Protein AF-A0A256ZGB3-F1 (afdb_monomer_lite)

pLDDT: mean 74.26, std 9.53, range [38.0, 88.69]

Sequence (227 aa):
MTLRYNLLFILLFMVAISLSLASLGRRVVVDDGVIILEYGYPKPLLKYRITGIVEVFDINELSRGKLVKYFKSLLTPFIIIMVLPVIYVIVRGIYPSPTYITLMTVPIAMGVSLLLYFMFTAPSYRKFLRCSFTVTAIVYISLLALIIGYYYGNIYGRIDLLVALIGTSLIVLCIALPFLARQNHIIIIVDENGSHYAVGTHGEEVAKAFIKTIIKTIQENIGDTWE

Foldseek 3Di:
DVVVVVVVVVVVVVVVVQVVQQAAFDDWDQDLLWIWTFGGPPDGPDIDIAHAWDDKDWQFQDALVVLCVPCVVVLVVLLCLLCVLVVVCVVVVNDDPPVLVVVSVVLSVVLSVQLVVLSRPPGGPLSSLVSNLVSSLVSLVSSLVSVVVVCCVPPPPDDPVVSVVVSVVVNCVSVVVSVVVVQWIWMWTAHPVRDIDIDTDGDDVRSVVVVVVSVVSNVVSVVVVPD

Radius of gyration: 22.6 Å; chains: 1; bounding box: 52×29×72 Å

Secondary structure (DSSP, 8-state):
-HHHHHHHHHHHHHHHHHHHHHH-EEEEEEETTEEEEEE-SSS--EEEEE-SEEEEEEGGG--HHHHHHHHHHHHHHHHHHHHHHHHHHHHTT----HHHHHHHHHHHHHHHHHHHHHHHH-SSHHHHHHHHHHHHHHHHHHHHHHHHHHHHHHSTT---HHHHHHHHHHHHHHHHHHHHHHHEEEEEEEETT--EEEEEEESHHHHHHHHHHHHHHHHHHHHTT--

Structure (mmCIF, N/CA/C/O backbone):
data_AF-A0A2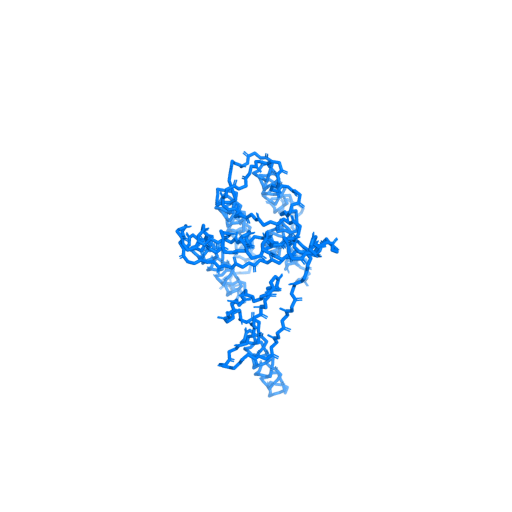56ZGB3-F1
#
_entry.id   AF-A0A256ZGB3-F1
#
loop_
_atom_site.group_PDB
_atom_site.id
_atom_site.type_symbol
_atom_site.label_atom_id
_atom_site.label_alt_id
_atom_site.label_comp_id
_atom_site.label_asym_id
_atom_site.label_entity_id
_atom_site.label_seq_id
_atom_site.pdbx_PDB_ins_code
_atom_site.Cartn_x
_atom_site.Cartn_y
_atom_site.Cartn_z
_atom_site.occupancy
_atom_site.B_iso_or_equiv
_atom_site.auth_seq_id
_atom_site.auth_comp_id
_atom_site.auth_asym_id
_atom_site.auth_atom_id
_atom_site.pdbx_PDB_model_num
ATOM 1 N N . MET A 1 1 ? -5.343 -16.360 -33.737 1.00 55.25 1 MET A N 1
ATOM 2 C CA . MET A 1 1 ? -4.649 -16.261 -32.428 1.00 55.25 1 MET A CA 1
ATOM 3 C C . MET A 1 1 ? -5.190 -15.111 -31.573 1.00 55.25 1 MET A C 1
ATOM 5 O O . MET A 1 1 ? -5.484 -15.332 -30.410 1.00 55.25 1 MET A O 1
ATOM 9 N N . THR A 1 2 ? -5.425 -13.931 -32.151 1.00 61.28 2 THR A N 1
ATOM 10 C CA . THR A 1 2 ? -5.993 -12.718 -31.519 1.00 61.28 2 THR A CA 1
ATOM 11 C C . THR A 1 2 ? -7.325 -12.903 -30.771 1.00 61.28 2 THR A C 1
ATOM 13 O O . THR A 1 2 ? -7.486 -12.348 -29.690 1.00 61.28 2 THR A O 1
ATOM 16 N N . LEU A 1 3 ? -8.254 -13.731 -31.267 1.00 65.81 3 LEU A N 1
ATOM 17 C CA . LEU A 1 3 ? -9.564 -13.934 -30.617 1.00 65.81 3 LEU A CA 1
ATOM 18 C C . LEU A 1 3 ? -9.467 -14.604 -29.228 1.00 65.81 3 LEU A C 1
ATOM 20 O O . LEU A 1 3 ? -10.197 -14.237 -28.312 1.00 65.81 3 LEU A O 1
ATOM 24 N N . ARG A 1 4 ? -8.532 -15.552 -29.047 1.00 69.38 4 ARG A N 1
ATOM 25 C CA . ARG A 1 4 ? -8.304 -16.232 -27.757 1.00 69.38 4 ARG A CA 1
ATOM 26 C C . ARG A 1 4 ? -7.717 -15.288 -26.705 1.00 69.38 4 ARG A C 1
ATOM 28 O O . ARG A 1 4 ? -8.128 -15.351 -25.552 1.00 69.38 4 ARG A O 1
ATOM 35 N N . TYR A 1 5 ? -6.802 -14.401 -27.104 1.00 70.62 5 TYR A N 1
ATOM 36 C CA . TYR A 1 5 ? -6.218 -13.405 -26.199 1.00 70.62 5 TYR A CA 1
ATOM 37 C C . TYR A 1 5 ? -7.249 -12.367 -25.750 1.00 70.62 5 TYR A C 1
ATOM 39 O O . TYR A 1 5 ? -7.299 -12.037 -24.569 1.00 70.62 5 TYR A O 1
ATOM 47 N N . ASN A 1 6 ? -8.126 -11.926 -26.656 1.00 74.81 6 ASN A N 1
ATOM 48 C CA . ASN A 1 6 ? -9.195 -10.986 -26.317 1.00 74.81 6 ASN A CA 1
ATOM 49 C C . ASN A 1 6 ? -10.203 -11.593 -25.329 1.00 74.81 6 ASN A C 1
ATOM 51 O O . ASN A 1 6 ? -10.604 -10.931 -24.376 1.00 74.81 6 ASN A O 1
ATOM 55 N N . LEU A 1 7 ? -10.574 -12.864 -25.512 1.00 83.31 7 LEU A N 1
ATOM 56 C CA . LEU A 1 7 ? -11.524 -13.541 -24.626 1.00 83.31 7 LEU A CA 1
ATOM 57 C C . LEU A 1 7 ? -10.932 -13.795 -23.230 1.00 83.31 7 LEU A C 1
ATOM 59 O O . LEU A 1 7 ? -11.609 -13.581 -22.227 1.00 83.31 7 LEU A O 1
ATOM 63 N N . LEU A 1 8 ? -9.649 -14.167 -23.158 1.00 81.12 8 LEU A N 1
ATOM 64 C CA . LEU A 1 8 ? -8.921 -14.294 -21.892 1.00 81.12 8 LEU A CA 1
ATOM 65 C C . LEU A 1 8 ? -8.806 -12.945 -21.163 1.00 81.12 8 LEU A C 1
ATOM 67 O O . LEU A 1 8 ? -9.007 -12.885 -19.953 1.00 81.12 8 LEU A O 1
ATOM 71 N N . PHE A 1 9 ? -8.528 -11.861 -21.892 1.00 73.12 9 PHE A N 1
ATOM 72 C CA . PHE A 1 9 ? -8.415 -10.520 -21.318 1.00 73.12 9 PHE A CA 1
ATOM 73 C C . PHE A 1 9 ? -9.739 -10.033 -20.720 1.00 73.12 9 PHE A C 1
ATOM 75 O O . PHE A 1 9 ? -9.762 -9.552 -19.589 1.00 73.12 9 PHE A O 1
ATOM 82 N N . ILE A 1 10 ? -10.852 -10.217 -21.438 1.00 84.25 10 ILE A N 1
ATOM 83 C CA . ILE A 1 10 ? -12.191 -9.875 -20.937 1.00 84.25 10 ILE A CA 1
ATOM 84 C C . ILE A 1 10 ? -12.515 -10.687 -19.679 1.00 84.25 10 ILE A C 1
ATOM 86 O O . ILE A 1 10 ? -13.030 -10.140 -18.706 1.00 84.25 10 ILE A O 1
ATOM 90 N N . LEU A 1 11 ? -12.177 -11.978 -19.663 1.00 88.38 11 LEU A N 1
ATOM 91 C CA . LEU A 1 11 ? -12.443 -12.839 -18.515 1.00 88.38 11 LEU A CA 1
ATOM 92 C C . LEU A 1 11 ? -11.626 -12.415 -17.286 1.00 88.38 11 LEU A C 1
ATOM 94 O O . LEU A 1 11 ? -12.185 -12.280 -16.201 1.00 88.38 11 LEU A O 1
ATOM 98 N N . LEU A 1 12 ? -10.336 -12.112 -17.463 1.00 80.44 12 LEU A N 1
ATOM 99 C CA . LEU A 1 12 ? -9.484 -11.569 -16.400 1.00 80.44 12 LEU A CA 1
ATOM 100 C C . LEU A 1 12 ? -10.000 -10.226 -15.878 1.00 80.44 12 LEU A C 1
ATOM 102 O O . LEU A 1 12 ? -10.019 -10.006 -14.669 1.00 80.44 12 LEU A O 1
ATOM 106 N N . PHE A 1 13 ? -10.457 -9.347 -16.769 1.00 78.75 13 PHE A N 1
ATOM 107 C CA . PHE A 1 13 ? -11.027 -8.056 -16.397 1.00 78.75 13 PHE A CA 1
ATOM 108 C C . PHE A 1 13 ? -12.298 -8.212 -15.550 1.00 78.75 13 PHE A C 1
ATOM 110 O O . PHE A 1 13 ? -12.427 -7.586 -14.500 1.00 78.75 13 PHE A O 1
ATOM 117 N N . MET A 1 14 ? -13.207 -9.105 -15.946 1.00 87.69 14 MET A N 1
ATOM 118 C CA . MET A 1 14 ? -14.437 -9.377 -15.194 1.00 87.69 14 MET A CA 1
ATOM 119 C C . MET A 1 14 ? -14.157 -10.040 -13.841 1.00 87.69 14 MET A C 1
ATOM 121 O O . MET A 1 14 ? -14.807 -9.707 -12.847 1.00 87.69 14 MET A O 1
ATOM 125 N N . VAL A 1 15 ? -13.166 -10.936 -13.775 1.00 86.81 15 VAL A N 1
ATOM 126 C CA . VAL A 1 15 ? -12.690 -11.527 -12.514 1.00 86.81 15 VAL A CA 1
ATOM 127 C C . VAL A 1 15 ? -12.106 -10.448 -11.603 1.00 86.81 15 VAL A C 1
ATOM 129 O O . VAL A 1 15 ? -12.447 -10.408 -10.424 1.00 86.81 15 VAL A O 1
ATOM 132 N N . ALA A 1 16 ? -11.297 -9.532 -12.140 1.00 79.56 16 ALA A N 1
ATOM 133 C CA . ALA A 1 16 ? -10.725 -8.425 -11.379 1.00 79.56 16 ALA A CA 1
ATOM 134 C C . ALA A 1 16 ? -11.805 -7.487 -10.817 1.00 79.56 16 ALA A C 1
ATOM 136 O O . ALA A 1 16 ? -11.751 -7.140 -9.637 1.00 79.56 16 ALA A O 1
ATOM 137 N N . ILE A 1 17 ? -12.816 -7.128 -11.618 1.00 82.00 17 ILE A N 1
ATOM 138 C CA . ILE A 1 17 ? -13.959 -6.326 -11.150 1.00 82.00 17 ILE A CA 1
ATOM 139 C C . ILE A 1 17 ? -14.704 -7.062 -10.040 1.00 82.00 17 ILE A C 1
ATOM 141 O O . ILE A 1 17 ? -14.994 -6.482 -8.998 1.00 82.00 17 ILE A O 1
ATOM 145 N N . SER A 1 18 ? -14.990 -8.347 -10.241 1.00 83.38 18 SER A N 1
ATOM 146 C CA . SER A 1 18 ? -15.761 -9.149 -9.290 1.00 83.38 18 SER A CA 1
ATOM 147 C C . SER A 1 18 ? -15.021 -9.313 -7.956 1.00 83.38 18 SER A C 1
ATOM 149 O O . SER A 1 18 ? -15.616 -9.119 -6.899 1.00 83.38 18 SER A O 1
ATOM 151 N N . LEU A 1 19 ? -13.711 -9.585 -7.992 1.00 84.31 19 LEU A N 1
ATOM 152 C CA . LEU A 1 19 ? -12.845 -9.619 -6.808 1.00 84.31 19 LEU A CA 1
ATOM 153 C C . LEU A 1 19 ? -12.773 -8.256 -6.116 1.00 84.31 19 LEU A C 1
ATOM 155 O O . LEU A 1 19 ? -12.856 -8.185 -4.892 1.00 84.31 19 LEU A O 1
ATOM 159 N N . SER A 1 20 ? -12.666 -7.170 -6.885 1.00 77.88 20 SER A N 1
ATOM 160 C CA . SER A 1 20 ? -12.659 -5.812 -6.338 1.00 77.88 20 SER A CA 1
ATOM 161 C C . SER A 1 20 ? -13.967 -5.499 -5.608 1.00 77.88 20 SER A C 1
ATOM 163 O O . SER A 1 20 ? -13.932 -5.040 -4.469 1.00 77.88 20 SER A O 1
ATOM 165 N N . LEU A 1 21 ? -15.114 -5.831 -6.207 1.00 81.38 21 LEU A N 1
ATOM 166 C CA . LEU A 1 21 ? -16.431 -5.632 -5.599 1.00 81.38 21 LEU A CA 1
ATOM 167 C C . LEU A 1 21 ? -16.645 -6.500 -4.354 1.00 81.38 21 LEU A C 1
ATOM 169 O O . LEU A 1 21 ? -17.250 -6.041 -3.385 1.00 81.38 21 LEU A O 1
ATOM 173 N N . ALA A 1 22 ? -16.133 -7.733 -4.355 1.00 80.75 22 ALA A N 1
ATOM 174 C CA . ALA A 1 22 ? -16.185 -8.624 -3.199 1.00 80.75 22 ALA A CA 1
ATOM 175 C C . ALA A 1 22 ? -15.291 -8.140 -2.042 1.00 80.75 22 ALA A C 1
ATOM 177 O O . ALA A 1 22 ? -15.641 -8.327 -0.880 1.00 80.75 22 ALA A O 1
ATOM 178 N N . SER A 1 23 ? -14.167 -7.488 -2.355 1.00 79.44 23 SER A N 1
ATOM 179 C CA . SER A 1 23 ? -13.197 -6.983 -1.375 1.00 79.44 23 SER A CA 1
ATOM 180 C C . SER A 1 23 ? -13.576 -5.634 -0.749 1.00 79.44 23 SER A C 1
ATOM 182 O O . SER A 1 23 ? -12.902 -5.191 0.183 1.00 79.44 23 SER A O 1
ATOM 184 N N . LEU A 1 24 ? -14.610 -4.948 -1.243 1.00 79.38 24 LEU A N 1
ATOM 185 C CA . LEU A 1 24 ? -15.027 -3.655 -0.697 1.00 79.38 24 LEU A CA 1
ATOM 186 C C . LEU A 1 24 ? -15.623 -3.825 0.704 1.00 79.38 24 LEU A C 1
ATOM 188 O O . LEU A 1 24 ? -16.610 -4.539 0.886 1.00 79.38 24 LEU A O 1
ATOM 192 N N . GLY A 1 25 ? -15.047 -3.136 1.692 1.00 76.44 25 GLY A N 1
ATOM 193 C CA . GLY A 1 25 ? -15.628 -3.035 3.030 1.00 76.44 25 GLY A CA 1
ATOM 194 C C . GLY A 1 25 ? -16.944 -2.262 2.975 1.00 76.44 25 GLY A C 1
ATOM 195 O O . GLY A 1 25 ? -16.987 -1.146 2.460 1.00 76.44 25 GLY A O 1
ATOM 196 N N . ARG A 1 26 ? -18.023 -2.863 3.480 1.00 80.88 26 ARG A N 1
ATOM 197 C CA . ARG A 1 26 ? -19.371 -2.288 3.438 1.00 80.88 26 ARG A CA 1
ATOM 198 C C . ARG A 1 26 ? -19.783 -1.694 4.774 1.00 80.88 26 ARG A C 1
ATOM 200 O O . ARG A 1 26 ? -20.252 -0.561 4.820 1.00 80.88 26 ARG A O 1
ATOM 207 N N . ARG A 1 27 ? -19.709 -2.488 5.843 1.00 82.38 27 ARG A N 1
ATOM 208 C CA . ARG A 1 27 ? -20.228 -2.101 7.157 1.00 82.38 27 ARG A CA 1
ATOM 209 C C . ARG A 1 27 ? -19.407 -2.742 8.259 1.00 82.38 27 ARG A C 1
ATOM 211 O O . ARG A 1 27 ? -18.942 -3.868 8.117 1.00 82.38 27 ARG A O 1
ATOM 218 N N . VAL A 1 28 ? -19.287 -2.017 9.363 1.00 81.19 28 VAL A N 1
ATOM 219 C CA . VAL A 1 28 ? -18.792 -2.548 10.627 1.00 81.19 28 VAL A CA 1
ATOM 220 C C . VAL A 1 28 ? -19.915 -2.451 11.645 1.00 81.19 28 VAL A C 1
ATOM 222 O O . VAL A 1 28 ? -20.518 -1.388 11.801 1.00 81.19 28 VAL A O 1
ATOM 225 N N . VAL A 1 29 ? -20.236 -3.574 12.275 1.00 83.44 29 VAL A N 1
ATOM 226 C CA . VAL A 1 29 ? -21.233 -3.664 13.344 1.00 83.44 29 VAL A CA 1
ATOM 227 C C . VAL A 1 29 ? -20.506 -4.097 14.607 1.00 83.44 29 VAL A C 1
ATOM 229 O O . VAL A 1 29 ? -19.714 -5.033 14.560 1.00 83.44 29 VAL A O 1
ATOM 232 N N . VAL A 1 30 ? -20.745 -3.389 15.705 1.00 81.31 30 VAL A N 1
ATOM 233 C CA . VAL A 1 30 ? -20.248 -3.751 17.035 1.00 81.31 30 VAL A CA 1
ATOM 234 C C . VAL A 1 30 ? -21.466 -4.211 17.821 1.00 81.31 30 VAL A C 1
ATOM 236 O O . VAL A 1 30 ? -22.394 -3.421 17.978 1.00 81.31 30 VAL A O 1
ATOM 239 N N . ASP A 1 31 ? -21.486 -5.478 18.217 1.00 77.62 31 ASP A N 1
ATOM 240 C CA . ASP A 1 31 ? -22.626 -6.119 18.878 1.00 77.62 31 ASP A CA 1
ATOM 241 C C . ASP A 1 31 ? -22.101 -7.123 19.911 1.00 77.62 31 ASP A C 1
ATOM 243 O O . ASP A 1 31 ? -21.243 -7.937 19.570 1.00 77.62 31 ASP A O 1
ATOM 247 N N . ASP A 1 32 ? -22.543 -7.023 21.166 1.00 69.62 32 ASP A N 1
ATOM 248 C CA . ASP A 1 32 ? -22.191 -7.932 22.275 1.00 69.62 32 ASP A CA 1
ATOM 249 C C . ASP A 1 32 ? -20.690 -8.290 22.391 1.00 69.62 32 ASP A C 1
ATOM 251 O O . ASP A 1 32 ? -20.298 -9.448 22.528 1.00 69.62 32 ASP A O 1
ATOM 255 N N . GLY A 1 33 ? -19.799 -7.297 22.294 1.00 70.88 33 GLY A N 1
ATOM 256 C CA . GLY A 1 33 ? -18.339 -7.497 22.372 1.00 70.88 33 GLY A CA 1
ATOM 257 C C . GLY A 1 33 ? -17.695 -8.075 21.113 1.00 70.88 33 GLY A C 1
ATOM 258 O O . GLY A 1 33 ? -16.478 -8.250 21.075 1.00 70.88 33 GLY A O 1
ATOM 259 N N . VAL A 1 34 ? -18.483 -8.332 20.070 1.00 80.75 34 VAL A N 1
ATOM 260 C CA . VAL A 1 34 ? -18.027 -8.852 18.783 1.00 80.75 34 VAL A CA 1
ATOM 261 C C . VAL A 1 34 ? -18.032 -7.735 17.748 1.00 80.75 34 VAL A C 1
ATOM 263 O O . VAL A 1 34 ? -19.008 -7.001 17.584 1.00 80.75 34 VAL A O 1
ATOM 266 N N . ILE A 1 35 ? -16.943 -7.625 16.989 1.00 83.31 35 ILE A N 1
ATOM 267 C CA . ILE A 1 35 ? -16.887 -6.739 15.823 1.00 83.31 35 ILE A CA 1
ATOM 268 C C . ILE A 1 35 ? -17.125 -7.577 14.571 1.00 83.31 35 ILE A C 1
ATOM 270 O O . ILE A 1 35 ? -16.364 -8.491 14.259 1.00 83.31 35 ILE A O 1
ATOM 274 N N . ILE A 1 36 ? -18.186 -7.257 13.834 1.00 85.81 36 ILE A N 1
ATOM 275 C CA . ILE A 1 36 ? -18.552 -7.912 12.580 1.00 85.81 36 ILE A CA 1
ATOM 276 C C . ILE A 1 36 ? -18.175 -6.994 11.418 1.00 85.81 36 ILE A C 1
ATOM 278 O O . ILE A 1 36 ? -18.776 -5.935 11.219 1.00 85.81 36 ILE A O 1
ATOM 282 N N . LEU A 1 37 ? -17.186 -7.421 10.635 1.00 85.12 37 LEU A N 1
ATOM 283 C CA . LEU A 1 37 ? -16.779 -6.774 9.393 1.00 85.12 37 LEU A CA 1
ATOM 284 C C . LEU A 1 37 ? -17.543 -7.397 8.223 1.00 85.12 37 LEU A C 1
ATOM 286 O O . LEU A 1 37 ? -17.404 -8.588 7.941 1.00 85.12 37 LEU A O 1
ATOM 290 N N . GLU A 1 38 ? -18.350 -6.597 7.531 1.00 86.62 38 GLU A N 1
ATOM 291 C CA . GLU A 1 38 ? -19.076 -7.015 6.334 1.00 86.62 38 GLU A CA 1
ATOM 292 C C . GLU A 1 38 ? -18.379 -6.495 5.073 1.00 86.62 38 GLU A C 1
ATOM 294 O O . GLU A 1 38 ? -18.201 -5.286 4.900 1.00 86.62 38 GLU A O 1
ATOM 299 N N . TYR A 1 39 ? -18.045 -7.408 4.161 1.00 85.25 39 TYR A N 1
ATOM 300 C CA . TYR A 1 39 ? -17.436 -7.125 2.864 1.00 85.25 39 TYR A CA 1
ATOM 301 C C . TYR A 1 39 ? -18.365 -7.543 1.721 1.00 85.25 39 TYR A C 1
ATOM 303 O O . TYR A 1 39 ? -19.089 -8.542 1.805 1.00 85.25 39 TYR A O 1
ATOM 311 N N . GLY A 1 40 ? -18.332 -6.778 0.634 1.00 78.00 40 GLY A N 1
ATOM 312 C CA . GLY A 1 40 ? -19.058 -7.050 -0.599 1.00 78.00 40 GLY A CA 1
ATOM 313 C C . GLY A 1 40 ? -20.044 -5.951 -0.991 1.00 78.00 40 GLY A C 1
ATOM 314 O O . GLY A 1 40 ? -20.777 -5.393 -0.165 1.00 78.00 40 GLY A O 1
ATOM 315 N N . TYR A 1 41 ? -20.092 -5.684 -2.296 1.00 77.44 41 TYR A N 1
ATOM 316 C CA . TYR A 1 41 ? -21.034 -4.774 -2.940 1.00 77.44 41 TYR A CA 1
ATOM 317 C C . TYR A 1 41 ? -21.758 -5.482 -4.104 1.00 77.44 41 TYR A C 1
ATOM 319 O O . TYR A 1 41 ? -21.098 -6.172 -4.880 1.00 77.44 41 TYR A O 1
ATOM 327 N N . PRO A 1 42 ? -23.090 -5.334 -4.279 1.00 76.56 42 PRO A N 1
ATOM 328 C CA . PRO A 1 42 ? -24.020 -4.499 -3.512 1.00 76.56 42 PRO A CA 1
ATOM 329 C C . PRO A 1 42 ? -24.678 -5.216 -2.321 1.00 76.56 42 PRO A C 1
ATOM 331 O O . PRO A 1 42 ? -25.459 -4.594 -1.606 1.00 76.56 42 PRO A O 1
ATOM 334 N N . LYS A 1 43 ? -24.409 -6.508 -2.091 1.00 83.25 43 LYS A N 1
ATOM 335 C CA . LYS A 1 43 ? -24.858 -7.297 -0.923 1.00 83.25 43 LYS A CA 1
ATOM 336 C C . LYS A 1 43 ? -23.631 -7.810 -0.152 1.00 83.25 43 LYS A C 1
ATOM 338 O O . LYS A 1 43 ? -22.612 -8.044 -0.798 1.00 83.25 43 LYS A O 1
ATOM 343 N N . PRO A 1 44 ? -23.693 -7.955 1.188 1.00 80.56 44 PRO A N 1
ATOM 344 C CA . PRO A 1 44 ? -22.569 -8.505 1.934 1.00 80.56 44 PRO A CA 1
ATOM 345 C C . PRO A 1 44 ? -22.381 -9.969 1.520 1.00 80.56 44 PRO A C 1
ATOM 347 O O . PRO A 1 44 ? -23.310 -10.767 1.628 1.00 80.56 44 PRO A O 1
ATOM 350 N N . LEU A 1 45 ? -21.199 -10.293 1.003 1.00 81.75 45 LEU A N 1
ATOM 351 C CA . LEU A 1 45 ? -20.826 -11.647 0.583 1.00 81.75 45 LEU A CA 1
ATOM 352 C C . LEU A 1 45 ? -19.995 -12.346 1.657 1.00 81.75 45 LEU A C 1
ATOM 354 O O . LEU A 1 45 ? -20.108 -13.552 1.843 1.00 81.75 45 LEU A O 1
ATOM 358 N N . LEU A 1 46 ? -19.176 -11.577 2.372 1.00 82.44 46 LEU A N 1
ATOM 359 C CA . LEU A 1 46 ? -18.246 -12.067 3.377 1.00 82.44 46 LEU A CA 1
ATOM 360 C C . LEU A 1 46 ? -18.522 -11.341 4.690 1.00 82.44 46 LEU A C 1
ATOM 362 O O . LEU A 1 46 ? -18.596 -10.114 4.727 1.00 82.44 46 LEU A O 1
ATOM 366 N N . LYS A 1 47 ? -18.682 -12.107 5.769 1.00 86.12 47 LYS A N 1
ATOM 367 C CA . LYS A 1 47 ? -18.792 -11.578 7.128 1.00 86.12 47 LYS A CA 1
ATOM 368 C C . LYS A 1 47 ? -17.681 -12.175 7.963 1.00 86.12 47 LYS A C 1
ATOM 370 O O . LYS A 1 47 ? -17.547 -13.395 8.013 1.00 86.12 47 LYS A O 1
ATOM 375 N N . TYR A 1 48 ? -16.913 -11.319 8.614 1.00 83.81 48 TYR A N 1
ATOM 376 C CA . TYR A 1 48 ? -15.823 -11.729 9.477 1.00 83.81 48 TYR A CA 1
ATOM 377 C C . TYR A 1 48 ? -16.118 -11.273 10.901 1.00 83.81 48 TYR A C 1
ATOM 379 O O . TYR A 1 48 ? -16.377 -10.091 11.122 1.00 83.81 48 TYR A O 1
ATOM 387 N N . ARG A 1 49 ? -16.139 -12.213 11.847 1.00 85.44 49 ARG A N 1
ATOM 388 C CA . ARG A 1 49 ? -16.390 -11.931 13.264 1.00 85.44 49 ARG A CA 1
ATOM 389 C C . ARG A 1 49 ? -15.060 -11.885 13.998 1.00 85.44 49 ARG A C 1
ATOM 391 O O . ARG A 1 49 ? -14.264 -12.807 13.860 1.00 85.44 49 ARG A O 1
ATOM 398 N N . ILE A 1 50 ? -14.847 -10.820 14.754 1.00 83.00 50 ILE A N 1
ATOM 399 C CA . ILE A 1 50 ? -13.665 -10.611 15.583 1.00 83.00 50 ILE A CA 1
ATOM 400 C C . ILE A 1 50 ? -14.122 -10.651 17.035 1.00 83.00 50 ILE A C 1
ATOM 402 O O . ILE A 1 50 ? -15.011 -9.892 17.426 1.00 83.00 50 ILE A O 1
ATOM 406 N N . THR A 1 51 ? -13.509 -11.537 17.806 1.00 82.25 51 THR A N 1
ATOM 407 C CA . THR A 1 51 ? -13.737 -11.748 19.241 1.00 82.25 51 THR A CA 1
ATOM 408 C C . THR A 1 51 ? -12.422 -11.543 19.989 1.00 82.25 51 THR A C 1
ATOM 410 O O . THR A 1 51 ? -11.371 -11.596 19.361 1.00 82.25 51 THR A O 1
ATOM 413 N N . GLY A 1 52 ? -12.462 -11.317 21.305 1.00 75.81 52 GLY A N 1
ATOM 414 C CA . GLY A 1 52 ? -11.238 -11.213 22.114 1.00 75.81 52 GLY A CA 1
ATOM 415 C C . GLY A 1 52 ? -10.365 -10.024 21.708 1.00 75.81 52 GLY A C 1
ATOM 416 O O . GLY A 1 52 ? -9.246 -10.181 21.233 1.00 75.81 52 GLY A O 1
ATOM 417 N N . ILE A 1 53 ? -10.902 -8.809 21.795 1.00 79.00 53 ILE A N 1
ATOM 418 C CA . ILE A 1 53 ? -10.187 -7.603 21.361 1.00 79.00 53 ILE A CA 1
ATOM 419 C C . ILE A 1 53 ? -9.218 -7.164 22.462 1.00 79.00 53 ILE A C 1
ATOM 421 O O . ILE A 1 53 ? -9.647 -6.771 23.544 1.00 79.00 53 ILE A O 1
ATOM 425 N N . VAL A 1 54 ? -7.917 -7.170 22.164 1.00 78.62 54 VAL A N 1
ATOM 426 C CA . VAL A 1 54 ? -6.854 -6.798 23.115 1.00 78.62 54 VAL A CA 1
ATOM 427 C C . VAL A 1 54 ? -6.449 -5.336 22.968 1.00 78.62 54 VAL A C 1
ATOM 429 O O . VAL A 1 54 ? -6.263 -4.636 23.960 1.00 78.62 54 VAL A O 1
ATOM 432 N N . GLU A 1 55 ? -6.303 -4.852 21.732 1.00 77.69 55 GLU A N 1
ATOM 433 C CA . GLU A 1 55 ? -5.908 -3.466 21.468 1.00 77.69 55 GLU A CA 1
ATOM 434 C C . GLU A 1 55 ? -6.758 -2.838 20.363 1.00 77.69 55 GLU A C 1
ATOM 436 O O . GLU A 1 55 ? -7.026 -3.451 19.329 1.00 77.69 55 GLU A O 1
ATOM 441 N N . VAL A 1 56 ? -7.113 -1.566 20.556 1.00 79.81 56 VAL A N 1
ATOM 442 C CA . VAL A 1 56 ? -7.731 -0.713 19.535 1.00 79.81 56 VAL A CA 1
ATOM 443 C C . VAL A 1 56 ? -7.006 0.624 19.518 1.00 79.81 56 VAL A C 1
ATOM 445 O O . VAL A 1 56 ? -6.831 1.250 20.563 1.00 79.81 56 VAL A O 1
ATOM 448 N N . PHE A 1 57 ? -6.572 1.076 18.344 1.00 76.62 57 PHE A N 1
ATOM 449 C CA . PHE A 1 57 ? -5.889 2.363 18.213 1.00 76.62 57 PHE A CA 1
ATOM 450 C C . PHE A 1 57 ? -6.061 2.985 16.822 1.00 76.62 57 PHE A C 1
ATOM 452 O O . PHE A 1 57 ? -6.143 2.279 15.816 1.00 76.62 57 PHE A O 1
ATOM 459 N N . ASP A 1 58 ? -6.073 4.320 16.753 1.00 74.81 58 ASP A N 1
ATOM 460 C CA . ASP A 1 58 ? -6.039 5.060 15.484 1.00 74.81 58 ASP A CA 1
ATOM 461 C C . ASP A 1 58 ? -4.599 5.126 14.956 1.00 74.81 58 ASP A C 1
ATOM 463 O O . ASP A 1 58 ? -3.681 5.599 15.630 1.00 74.81 58 ASP A O 1
ATOM 467 N N . ILE A 1 59 ? -4.403 4.688 13.711 1.00 72.06 59 ILE A N 1
ATOM 468 C CA . ILE A 1 59 ? -3.128 4.763 12.994 1.00 72.06 59 ILE A CA 1
ATOM 469 C C . ILE A 1 59 ? -2.591 6.195 12.906 1.00 72.06 59 ILE A C 1
ATOM 471 O O . ILE A 1 59 ? -1.378 6.410 12.855 1.00 72.06 59 ILE A O 1
ATOM 475 N N . ASN A 1 60 ? -3.468 7.192 12.864 1.00 67.38 60 ASN A N 1
ATOM 476 C CA . ASN A 1 60 ? -3.052 8.583 12.744 1.00 67.38 60 ASN A CA 1
ATOM 477 C C . ASN A 1 60 ? -2.427 9.136 14.027 1.00 67.38 60 ASN A C 1
ATOM 479 O O . ASN A 1 60 ? -1.608 10.050 13.932 1.00 67.38 60 ASN A O 1
ATOM 483 N N . GLU A 1 61 ? -2.757 8.560 15.184 1.00 68.56 61 GLU A N 1
ATOM 484 C CA . GLU A 1 61 ? -2.241 8.962 16.499 1.00 68.56 61 GLU A CA 1
ATOM 485 C C . GLU A 1 61 ? -1.077 8.069 16.977 1.00 68.56 61 GLU A C 1
ATOM 487 O O . GLU A 1 61 ? -0.597 8.196 18.104 1.00 68.56 61 GLU A O 1
ATOM 492 N N . LEU A 1 62 ? -0.571 7.174 16.117 1.00 64.62 62 LEU A N 1
ATOM 493 C CA . LEU A 1 62 ? 0.534 6.285 16.468 1.00 64.62 62 LEU A CA 1
ATOM 494 C C . LEU A 1 62 ? 1.836 7.044 16.772 1.00 64.62 62 LEU A C 1
ATOM 496 O O . LEU A 1 62 ? 2.348 7.797 15.942 1.00 64.62 62 LEU A O 1
ATOM 500 N N . SER A 1 63 ? 2.449 6.730 17.916 1.00 60.19 63 SER A N 1
ATOM 501 C CA . SER A 1 63 ? 3.810 7.155 18.251 1.00 60.19 63 SER A CA 1
ATOM 502 C C . SER A 1 63 ? 4.872 6.416 17.414 1.00 60.19 63 SER A C 1
ATOM 504 O O . SER A 1 63 ? 4.667 5.281 16.969 1.00 60.19 63 SER A O 1
ATOM 506 N N . ARG A 1 64 ? 6.043 7.053 17.220 1.00 60.06 64 ARG A N 1
ATOM 507 C CA . ARG A 1 64 ? 7.141 6.619 16.319 1.00 60.06 64 ARG A CA 1
ATOM 508 C C . ARG A 1 64 ? 7.499 5.123 16.398 1.00 60.06 64 ARG A C 1
ATOM 510 O O . ARG A 1 64 ? 7.771 4.509 15.373 1.00 60.06 64 ARG A O 1
ATOM 517 N N . GLY A 1 65 ? 7.473 4.520 17.590 1.00 57.16 65 GLY A N 1
ATOM 518 C CA . GLY A 1 65 ? 7.885 3.124 17.800 1.00 57.16 65 GLY A CA 1
ATOM 519 C C . GLY A 1 65 ? 6.892 2.069 17.296 1.00 57.16 65 GLY A C 1
ATOM 520 O O . GLY A 1 65 ? 7.303 0.998 16.852 1.00 57.16 65 GLY A O 1
ATOM 521 N N . LYS A 1 66 ? 5.585 2.361 17.305 1.00 63.88 66 LYS A N 1
ATOM 522 C CA . LYS A 1 66 ? 4.567 1.398 16.851 1.00 63.88 66 LYS A CA 1
ATOM 523 C C . LYS A 1 66 ? 4.477 1.334 15.317 1.00 63.88 66 LYS A C 1
ATOM 525 O O . LYS A 1 66 ? 4.040 0.320 14.780 1.00 63.88 66 LYS A O 1
ATOM 530 N N . LEU A 1 67 ? 4.946 2.364 14.601 1.00 65.56 67 LEU A N 1
ATOM 531 C CA . LEU A 1 67 ? 4.894 2.412 13.136 1.00 65.56 67 LEU A CA 1
ATOM 532 C C . LEU A 1 67 ? 5.740 1.293 12.509 1.00 65.56 67 LEU A C 1
ATOM 534 O O . LEU A 1 67 ? 5.269 0.547 11.660 1.00 65.56 67 LEU A O 1
ATOM 538 N N . VAL A 1 68 ? 6.971 1.106 12.982 1.00 66.00 68 VAL A N 1
ATOM 539 C CA . VAL A 1 68 ? 7.878 0.073 12.454 1.00 66.00 68 VAL A CA 1
ATOM 540 C C . VAL A 1 68 ? 7.316 -1.337 12.674 1.00 66.00 68 VAL A C 1
ATOM 542 O O . VAL A 1 68 ? 7.392 -2.180 11.780 1.00 66.00 68 VAL A O 1
ATOM 545 N N . LYS A 1 69 ? 6.708 -1.589 13.844 1.00 68.69 69 LYS A N 1
ATOM 546 C CA . LYS A 1 69 ? 6.148 -2.901 14.211 1.00 68.69 69 LYS A CA 1
ATOM 547 C C . LYS A 1 69 ? 5.058 -3.349 13.233 1.00 68.69 69 LYS A C 1
ATOM 549 O O . LYS A 1 69 ? 5.085 -4.493 12.784 1.00 68.69 69 LYS A O 1
ATOM 554 N N . TYR A 1 70 ? 4.137 -2.447 12.889 1.00 65.50 70 TYR A N 1
ATOM 555 C CA . TYR A 1 70 ? 2.950 -2.779 12.095 1.00 65.50 70 TYR A CA 1
ATOM 556 C C . TYR A 1 70 ? 3.119 -2.532 10.587 1.00 65.50 70 TYR A C 1
ATOM 558 O O . TYR A 1 70 ? 2.460 -3.187 9.786 1.00 65.50 70 TYR A O 1
ATOM 566 N N . PHE A 1 71 ? 4.019 -1.632 10.174 1.00 68.19 71 PHE A N 1
ATOM 567 C CA . PHE A 1 71 ? 4.066 -1.132 8.793 1.00 68.19 71 PHE A CA 1
ATOM 568 C C . PHE A 1 71 ? 5.270 -1.608 7.971 1.00 68.19 71 PHE A C 1
ATOM 570 O O . PHE A 1 71 ? 5.425 -1.193 6.823 1.00 68.19 71 PHE A O 1
ATOM 577 N N . LYS A 1 72 ? 6.091 -2.532 8.490 1.00 72.81 72 LYS A N 1
ATOM 578 C CA . LYS A 1 72 ? 7.222 -3.111 7.738 1.00 72.81 72 LYS A CA 1
ATOM 579 C C . LYS A 1 72 ? 6.806 -3.740 6.400 1.00 72.81 72 LYS A C 1
ATOM 581 O O . LYS A 1 72 ? 7.514 -3.601 5.409 1.00 72.81 72 LYS A O 1
ATOM 586 N N . SER A 1 73 ? 5.639 -4.388 6.351 1.00 69.75 73 SER A N 1
ATOM 587 C CA . SER A 1 73 ? 5.105 -5.017 5.133 1.00 69.75 73 SER A CA 1
ATOM 588 C C . SER A 1 73 ? 4.602 -3.995 4.113 1.00 69.75 73 SER A C 1
ATOM 590 O O . SER A 1 73 ? 4.583 -4.274 2.918 1.00 69.75 73 SER A O 1
ATOM 592 N N . LEU A 1 74 ? 4.243 -2.789 4.559 1.00 68.56 74 LEU A N 1
ATOM 593 C CA . LEU A 1 74 ? 3.816 -1.702 3.680 1.00 68.56 74 LEU A CA 1
ATOM 594 C C . LEU A 1 74 ? 4.983 -1.067 2.924 1.00 68.56 74 LEU A C 1
ATOM 596 O O . LEU A 1 74 ? 4.750 -0.401 1.924 1.00 68.56 74 LEU A O 1
ATOM 600 N N . LEU A 1 75 ? 6.228 -1.325 3.331 1.00 72.94 75 LEU A N 1
ATOM 601 C CA . LEU A 1 75 ? 7.422 -0.925 2.586 1.00 72.94 75 LEU A CA 1
ATOM 602 C C . LEU A 1 75 ? 7.619 -1.771 1.317 1.00 72.94 75 LEU A C 1
ATOM 604 O O . LEU A 1 75 ? 8.070 -1.258 0.296 1.00 72.94 75 LEU A O 1
ATOM 608 N N . THR A 1 76 ? 7.221 -3.045 1.357 1.00 77.50 76 THR A N 1
ATOM 609 C CA . THR A 1 76 ? 7.341 -3.997 0.246 1.00 77.50 76 THR A CA 1
ATOM 610 C C . THR A 1 76 ? 6.731 -3.494 -1.069 1.00 77.50 76 THR A C 1
ATOM 612 O O . THR A 1 76 ? 7.457 -3.478 -2.063 1.00 77.50 76 THR A O 1
ATOM 615 N N . PRO A 1 77 ? 5.462 -3.038 -1.135 1.00 74.81 77 PRO A N 1
ATOM 616 C CA . PRO A 1 77 ? 4.892 -2.543 -2.387 1.00 74.81 77 PRO A CA 1
ATOM 617 C C . PRO A 1 77 ? 5.632 -1.316 -2.940 1.00 74.81 77 PRO A C 1
ATOM 619 O O . PRO A 1 77 ? 5.811 -1.228 -4.152 1.00 74.81 77 PRO A O 1
ATOM 622 N N . PHE A 1 78 ? 6.127 -0.406 -2.090 1.00 77.81 78 PHE A N 1
ATOM 623 C CA . PHE A 1 78 ? 6.921 0.741 -2.554 1.00 77.81 78 PHE A CA 1
ATOM 624 C C . PHE A 1 78 ? 8.236 0.300 -3.202 1.00 77.81 78 PHE A C 1
ATOM 626 O O . PHE A 1 78 ? 8.580 0.777 -4.281 1.00 77.81 78 PHE A O 1
ATOM 633 N N . ILE A 1 79 ? 8.937 -0.655 -2.584 1.00 82.25 79 ILE A N 1
ATOM 634 C CA . ILE A 1 79 ? 10.175 -1.218 -3.138 1.00 82.25 79 ILE A CA 1
ATOM 635 C C . ILE A 1 79 ? 9.892 -1.912 -4.475 1.00 82.25 79 ILE A C 1
ATOM 637 O O . ILE A 1 79 ? 10.613 -1.683 -5.443 1.00 82.25 79 ILE A O 1
ATOM 641 N N . ILE A 1 80 ? 8.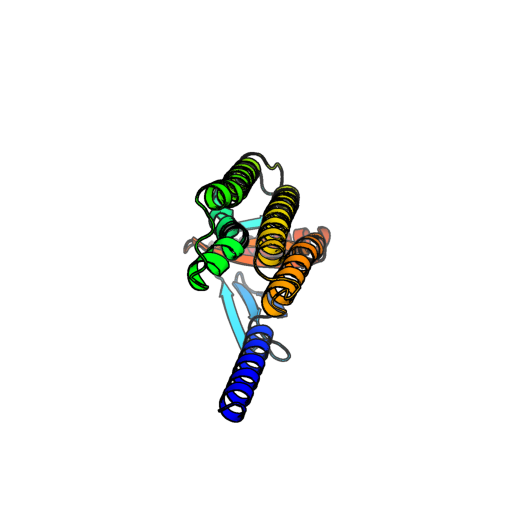827 -2.716 -4.560 1.00 80.81 80 ILE A N 1
ATOM 642 C CA . ILE A 1 80 ? 8.446 -3.399 -5.805 1.00 80.81 80 ILE A CA 1
ATOM 643 C C . ILE A 1 80 ? 8.211 -2.382 -6.924 1.00 80.81 80 ILE A C 1
ATOM 645 O O . ILE A 1 80 ? 8.738 -2.561 -8.019 1.00 80.81 80 ILE A O 1
ATOM 649 N N . ILE A 1 81 ? 7.482 -1.294 -6.650 1.00 78.25 81 ILE A N 1
ATOM 650 C CA . ILE A 1 81 ? 7.231 -0.230 -7.632 1.00 78.25 81 ILE A CA 1
ATOM 651 C C . ILE A 1 81 ? 8.543 0.422 -8.089 1.00 78.25 81 ILE A C 1
ATOM 653 O O . ILE A 1 81 ? 8.726 0.629 -9.286 1.00 78.25 81 ILE A O 1
ATOM 657 N N . MET A 1 82 ? 9.472 0.709 -7.170 1.00 79.81 82 MET A N 1
ATOM 658 C CA . MET A 1 82 ? 10.780 1.283 -7.520 1.00 79.81 82 MET A CA 1
ATOM 659 C C . MET A 1 82 ? 11.617 0.352 -8.406 1.00 79.81 82 MET A C 1
ATOM 661 O O . MET A 1 82 ? 12.339 0.826 -9.277 1.00 79.81 82 MET A O 1
ATOM 665 N N . VAL A 1 83 ? 11.538 -0.961 -8.188 1.00 81.94 83 VAL A N 1
ATOM 666 C CA . VAL A 1 83 ? 12.369 -1.957 -8.886 1.00 81.94 83 VAL A CA 1
ATOM 667 C C . VAL A 1 83 ? 11.731 -2.430 -10.200 1.00 81.94 83 VAL A C 1
ATOM 669 O O . VAL A 1 83 ? 12.438 -2.882 -11.102 1.00 81.94 83 VAL A O 1
ATOM 672 N N . LEU A 1 84 ? 10.412 -2.276 -10.359 1.00 78.50 84 LEU A N 1
ATOM 673 C CA . LEU A 1 84 ? 9.653 -2.701 -11.540 1.00 78.50 84 LEU A CA 1
ATOM 674 C C . LEU A 1 84 ? 10.269 -2.256 -12.884 1.00 78.50 84 LEU A C 1
ATOM 676 O O . LEU A 1 84 ? 10.371 -3.097 -13.780 1.00 78.50 84 LEU A O 1
ATOM 680 N N . PRO A 1 85 ? 10.732 -0.998 -13.057 1.00 74.25 85 PRO A N 1
ATOM 681 C CA . PRO A 1 85 ? 11.338 -0.562 -14.315 1.00 74.25 85 PRO A CA 1
ATOM 682 C C . PRO A 1 85 ? 12.614 -1.338 -14.661 1.00 74.25 85 PRO A C 1
ATOM 684 O O . PRO A 1 85 ? 12.858 -1.646 -15.825 1.00 74.25 85 PRO A O 1
ATOM 687 N N . VAL A 1 86 ? 13.408 -1.707 -13.653 1.00 77.06 86 VAL A N 1
ATOM 688 C CA . VAL A 1 86 ? 14.636 -2.492 -13.840 1.00 77.06 86 VAL A CA 1
ATOM 689 C C . VAL A 1 86 ? 14.300 -3.937 -14.194 1.00 77.06 86 VAL A C 1
ATOM 691 O O . VAL A 1 86 ? 14.883 -4.488 -15.125 1.00 77.06 86 VAL A O 1
ATOM 694 N N . ILE A 1 87 ? 13.310 -4.531 -13.520 1.00 78.62 87 ILE A N 1
ATOM 695 C CA . ILE A 1 87 ? 12.809 -5.873 -13.860 1.00 78.62 87 ILE A CA 1
ATOM 696 C C . ILE A 1 87 ? 12.329 -5.904 -15.314 1.00 78.62 87 ILE A C 1
ATOM 698 O O . ILE A 1 87 ? 12.662 -6.834 -16.044 1.00 78.62 87 ILE A O 1
ATOM 702 N N . TYR A 1 88 ? 11.599 -4.876 -15.756 1.00 73.94 88 TYR A N 1
ATOM 703 C CA . TYR A 1 88 ? 11.121 -4.777 -17.135 1.00 73.94 88 TYR A CA 1
ATOM 704 C C . TYR A 1 88 ? 12.269 -4.812 -18.156 1.00 73.94 88 TYR A C 1
ATOM 706 O O . TYR A 1 88 ? 12.196 -5.553 -19.137 1.00 73.94 88 TYR A O 1
ATOM 714 N N . VAL A 1 89 ? 13.344 -4.055 -17.913 1.00 71.94 89 VAL A N 1
ATOM 715 C CA . VAL A 1 89 ? 14.532 -4.026 -18.784 1.00 71.94 89 VAL A CA 1
ATOM 716 C C . VAL A 1 89 ? 15.216 -5.399 -18.843 1.00 71.94 89 VAL A C 1
ATOM 718 O O . VAL A 1 89 ? 15.524 -5.877 -19.935 1.00 71.94 89 VAL A O 1
ATOM 721 N N . ILE A 1 90 ? 15.373 -6.071 -17.694 1.00 74.56 90 ILE A N 1
ATOM 722 C CA . ILE A 1 90 ? 15.970 -7.415 -17.607 1.00 74.56 90 ILE A CA 1
ATOM 723 C C . ILE A 1 90 ? 15.129 -8.445 -18.374 1.00 74.56 90 ILE A C 1
ATOM 725 O O . ILE A 1 90 ? 15.667 -9.199 -19.181 1.00 74.56 90 ILE A O 1
ATOM 729 N N . VAL A 1 91 ? 13.808 -8.466 -18.162 1.00 74.38 91 VAL A N 1
ATOM 730 C CA . VAL A 1 91 ? 12.891 -9.425 -18.811 1.00 74.38 91 VAL A CA 1
ATOM 731 C C . VAL A 1 91 ? 12.837 -9.219 -20.326 1.00 74.38 91 VAL A C 1
ATOM 733 O O . VAL A 1 91 ? 12.712 -10.183 -21.077 1.00 74.38 91 VAL A O 1
ATOM 736 N N . ARG A 1 92 ? 12.981 -7.976 -20.797 1.00 69.31 92 ARG A N 1
ATOM 737 C CA . ARG A 1 92 ? 13.099 -7.659 -22.228 1.00 69.31 92 ARG A CA 1
ATOM 738 C C . ARG A 1 92 ? 14.407 -8.159 -22.859 1.00 69.31 92 ARG A C 1
ATOM 740 O O . ARG A 1 92 ? 14.533 -8.064 -24.076 1.00 69.31 92 ARG A O 1
ATOM 747 N N . GLY A 1 93 ? 15.360 -8.671 -22.073 1.00 64.06 93 GLY A N 1
ATOM 748 C CA . GLY A 1 93 ? 16.661 -9.148 -22.556 1.00 64.06 93 GLY A CA 1
ATOM 749 C C . GLY A 1 93 ? 17.570 -8.028 -23.068 1.00 64.06 93 GLY A C 1
ATOM 750 O O . GLY A 1 93 ? 18.573 -8.292 -23.727 1.00 64.06 93 GLY A O 1
ATOM 751 N N . ILE A 1 94 ? 17.219 -6.773 -22.785 1.00 64.69 94 ILE A N 1
ATOM 752 C CA . ILE A 1 94 ? 17.987 -5.601 -23.188 1.00 64.69 94 ILE A CA 1
ATOM 753 C C . ILE A 1 94 ? 18.904 -5.281 -22.020 1.00 64.69 94 ILE A C 1
ATOM 755 O O . ILE A 1 94 ? 18.509 -4.589 -21.089 1.00 64.69 94 ILE A O 1
ATOM 759 N N . TYR A 1 95 ? 20.114 -5.833 -22.039 1.00 64.88 95 TYR A N 1
ATOM 760 C CA . TYR A 1 95 ? 21.122 -5.525 -21.031 1.00 64.88 95 TYR A CA 1
ATOM 761 C C . TYR A 1 95 ? 21.710 -4.151 -21.343 1.00 64.88 95 TYR A C 1
ATOM 763 O O . TYR A 1 95 ? 22.428 -4.006 -22.339 1.00 64.88 95 TYR A O 1
ATOM 771 N N . PRO A 1 96 ? 21.396 -3.117 -20.547 1.00 63.91 96 PRO A N 1
ATOM 772 C CA . PRO A 1 96 ? 21.974 -1.815 -20.788 1.00 63.91 96 PRO A CA 1
ATOM 773 C C . PRO A 1 96 ? 23.470 -1.890 -20.440 1.00 63.91 96 PRO A C 1
ATOM 775 O O . PRO A 1 96 ? 23.898 -2.766 -19.681 1.00 63.91 96 PRO A O 1
ATOM 778 N N . SER A 1 97 ? 24.290 -1.007 -21.018 1.00 68.25 97 SER A N 1
ATOM 779 C CA . SER A 1 97 ? 25.730 -1.019 -20.727 1.00 68.25 97 SER A CA 1
ATOM 780 C C . SER A 1 97 ? 25.973 -0.913 -19.210 1.00 68.25 97 SER A C 1
ATOM 782 O O . SER A 1 97 ? 25.134 -0.344 -18.501 1.00 68.25 97 SER A O 1
ATOM 784 N N . PRO A 1 98 ? 27.100 -1.428 -18.682 1.00 72.06 98 PRO A N 1
ATOM 785 C CA . PRO A 1 98 ? 27.362 -1.438 -17.239 1.00 72.06 98 PRO A CA 1
ATOM 786 C C . PRO A 1 98 ? 27.154 -0.072 -16.560 1.00 72.06 98 PRO A C 1
ATOM 788 O O . PRO A 1 98 ? 26.661 0.002 -15.438 1.00 72.06 98 PRO A O 1
ATOM 791 N N . THR A 1 99 ? 27.431 1.021 -17.275 1.00 70.31 99 THR A N 1
ATOM 792 C CA . THR A 1 99 ? 27.211 2.400 -16.822 1.00 70.31 99 THR A CA 1
ATOM 793 C C . THR A 1 99 ? 25.739 2.717 -16.527 1.00 70.31 99 THR A C 1
ATOM 795 O O . THR A 1 99 ? 25.437 3.368 -15.528 1.00 70.31 99 THR A O 1
ATOM 798 N N . TYR A 1 100 ? 24.805 2.239 -17.353 1.00 70.12 100 TYR A N 1
ATOM 799 C CA . TYR A 1 100 ? 23.365 2.441 -17.150 1.00 70.12 100 TYR A CA 1
ATOM 800 C C . TYR A 1 100 ? 22.813 1.588 -16.005 1.00 70.12 100 TYR A C 1
ATOM 802 O O . TYR A 1 100 ? 21.882 2.023 -15.331 1.00 70.12 100 TYR A O 1
ATOM 810 N N . ILE A 1 101 ? 23.399 0.414 -15.739 1.00 73.00 101 ILE A N 1
ATOM 811 C CA . ILE A 1 101 ? 23.034 -0.413 -14.577 1.00 73.00 101 ILE A CA 1
ATOM 812 C C . ILE A 1 101 ? 23.321 0.359 -13.285 1.00 73.00 101 ILE A C 1
ATOM 814 O O . ILE A 1 101 ? 22.454 0.460 -12.414 1.00 73.00 101 ILE A O 1
ATOM 818 N N . THR A 1 102 ? 24.498 0.979 -13.179 1.00 78.25 102 THR A N 1
ATOM 819 C CA . THR A 1 102 ? 24.841 1.849 -12.044 1.00 78.25 102 THR A CA 1
ATOM 820 C C . THR A 1 102 ? 23.882 3.038 -11.944 1.00 78.25 102 THR A C 1
ATOM 822 O O . THR A 1 102 ? 23.366 3.338 -10.869 1.00 78.25 102 THR A O 1
ATOM 825 N N . LEU A 1 103 ? 23.565 3.677 -13.075 1.00 79.81 103 LEU A N 1
ATOM 826 C CA . LEU A 1 103 ? 22.662 4.831 -13.116 1.00 79.81 103 LEU A CA 1
ATOM 827 C C . LEU A 1 103 ? 21.216 4.487 -12.703 1.00 79.81 103 LEU A C 1
ATOM 829 O O . LEU A 1 103 ? 20.526 5.335 -12.145 1.00 79.81 103 LEU A O 1
ATOM 833 N N . MET A 1 104 ? 20.758 3.254 -12.947 1.00 77.81 104 MET A N 1
ATOM 834 C CA . MET A 1 104 ? 19.436 2.764 -12.530 1.00 77.81 104 MET A CA 1
ATOM 835 C C . MET A 1 104 ? 19.412 2.269 -11.076 1.00 77.81 104 MET A C 1
ATOM 837 O O . MET A 1 104 ? 18.412 2.419 -10.380 1.00 77.81 104 MET A O 1
ATOM 841 N N . THR A 1 105 ? 20.500 1.680 -10.583 1.00 81.69 105 THR A N 1
ATOM 842 C CA . THR A 1 105 ? 20.547 1.107 -9.225 1.00 81.69 105 THR A CA 1
ATOM 843 C C . THR A 1 105 ? 20.708 2.163 -8.134 1.00 81.69 105 THR A C 1
ATOM 845 O O . THR A 1 105 ? 20.113 2.023 -7.064 1.00 81.69 105 THR A O 1
ATOM 848 N N . VAL A 1 106 ? 21.444 3.249 -8.398 1.00 85.06 106 VAL A N 1
ATOM 849 C CA . VAL A 1 106 ? 21.673 4.327 -7.420 1.00 85.06 106 VAL A CA 1
ATOM 850 C C . VAL A 1 106 ? 20.364 4.993 -6.951 1.00 85.06 106 VAL A C 1
ATOM 852 O O . VAL A 1 106 ? 20.149 5.051 -5.737 1.00 85.06 106 VAL A O 1
ATOM 855 N N . PRO A 1 107 ? 19.438 5.426 -7.835 1.00 85.12 107 PRO A N 1
ATOM 856 C CA . PRO A 1 107 ? 18.156 5.997 -7.416 1.00 85.12 107 PRO A CA 1
ATOM 857 C C . PRO A 1 107 ? 17.307 5.038 -6.579 1.00 85.12 107 PRO A C 1
ATOM 859 O O . PRO A 1 107 ? 16.655 5.469 -5.630 1.00 85.12 107 PRO A O 1
ATOM 862 N N . ILE A 1 108 ? 17.340 3.737 -6.888 1.00 85.62 108 ILE A N 1
ATOM 863 C CA . ILE A 1 108 ? 16.624 2.711 -6.119 1.00 85.62 108 ILE A CA 1
ATOM 864 C C . ILE A 1 108 ? 17.220 2.605 -4.717 1.00 85.62 108 ILE A C 1
ATOM 866 O O . ILE A 1 108 ? 16.486 2.698 -3.737 1.00 85.62 108 ILE A O 1
ATOM 870 N N . ALA A 1 109 ? 18.543 2.467 -4.600 1.00 87.31 109 ALA A N 1
ATOM 871 C CA . ALA A 1 109 ? 19.216 2.367 -3.307 1.00 87.31 109 ALA A CA 1
ATOM 872 C C . ALA A 1 109 ? 18.972 3.611 -2.435 1.00 87.31 109 ALA A C 1
ATOM 874 O O . ALA A 1 109 ? 18.667 3.488 -1.244 1.00 87.31 109 ALA A O 1
ATOM 875 N N . MET A 1 110 ? 19.029 4.807 -3.031 1.00 88.69 110 MET A N 1
ATOM 876 C CA . MET A 1 110 ? 18.687 6.060 -2.351 1.00 88.69 110 MET A CA 1
ATOM 877 C C . MET A 1 110 ? 17.216 6.090 -1.924 1.00 88.69 110 MET A C 1
ATOM 879 O O . MET A 1 110 ? 16.918 6.443 -0.784 1.00 88.69 110 MET A O 1
ATOM 883 N N . GLY A 1 111 ? 16.302 5.677 -2.804 1.00 86.50 111 GLY A N 1
ATOM 884 C CA . GLY A 1 111 ? 14.870 5.596 -2.530 1.00 86.50 111 GLY A CA 1
ATOM 885 C C . GLY A 1 111 ? 14.539 4.683 -1.356 1.00 86.50 111 GLY A C 1
ATOM 886 O O . GLY A 1 111 ? 13.854 5.097 -0.423 1.00 86.50 111 GLY A O 1
ATOM 887 N N . VAL A 1 112 ? 15.078 3.464 -1.366 1.00 88.44 112 VAL A N 1
ATOM 888 C CA . VAL A 1 112 ? 14.907 2.484 -0.286 1.00 88.44 112 VAL A CA 1
ATOM 889 C C . VAL A 1 112 ? 15.491 3.012 1.024 1.00 88.44 112 VAL A C 1
ATOM 891 O O . VAL A 1 112 ? 14.842 2.917 2.065 1.00 88.44 112 VAL A O 1
ATOM 894 N N . SER A 1 113 ? 16.672 3.632 0.981 1.00 88.50 113 SER A N 1
ATOM 895 C CA . SER A 1 113 ? 17.297 4.230 2.167 1.00 88.50 113 SER A CA 1
ATOM 896 C C . SER A 1 113 ? 16.443 5.358 2.755 1.00 88.50 113 SER A C 1
ATOM 898 O O . SER A 1 113 ? 16.238 5.402 3.967 1.00 88.50 113 SER A O 1
ATOM 900 N N . LEU A 1 114 ? 15.878 6.233 1.912 1.00 87.38 114 LEU A N 1
ATOM 901 C CA . LEU A 1 114 ? 14.950 7.278 2.353 1.00 87.38 114 LEU A CA 1
ATOM 902 C C . LEU A 1 114 ? 13.656 6.694 2.932 1.00 87.38 114 LEU A C 1
ATOM 904 O O . LEU A 1 114 ? 13.166 7.198 3.941 1.00 87.38 114 LEU A O 1
ATOM 908 N N . LEU A 1 115 ? 13.100 5.640 2.326 1.00 86.12 115 LEU A N 1
ATOM 909 C CA . LEU A 1 115 ? 11.906 4.968 2.845 1.00 86.12 115 LEU A CA 1
ATOM 910 C C . LEU A 1 115 ? 12.150 4.389 4.239 1.00 86.12 115 LEU A C 1
ATOM 912 O O . LEU A 1 115 ? 11.329 4.584 5.136 1.00 86.12 115 LEU A O 1
ATOM 916 N N . LEU A 1 116 ? 13.288 3.719 4.436 1.00 85.81 116 LEU A N 1
ATOM 917 C CA . LEU A 1 116 ? 13.692 3.209 5.744 1.00 85.81 116 LEU A CA 1
ATOM 918 C C . LEU A 1 116 ? 13.867 4.358 6.739 1.00 85.81 116 LEU A C 1
ATOM 920 O O . LEU A 1 116 ? 13.279 4.324 7.818 1.00 85.81 116 LEU A O 1
ATOM 924 N N . TYR A 1 117 ? 14.589 5.414 6.359 1.00 85.50 117 TYR A N 1
ATOM 925 C CA . TYR A 1 117 ? 14.769 6.599 7.197 1.00 85.50 117 TYR A CA 1
ATOM 926 C C . TYR A 1 117 ? 13.430 7.203 7.641 1.00 85.50 117 TYR A C 1
ATOM 928 O O . TYR A 1 117 ? 13.236 7.487 8.827 1.00 85.50 117 TYR A O 1
ATOM 936 N N . PHE A 1 118 ? 12.477 7.354 6.719 1.00 82.25 118 PHE A N 1
ATOM 937 C CA . PHE A 1 118 ? 11.152 7.866 7.049 1.00 82.25 118 PHE A CA 1
ATOM 938 C C . PHE A 1 118 ? 10.344 6.898 7.905 1.00 82.25 118 PHE A C 1
ATOM 940 O O . PHE A 1 118 ? 9.628 7.362 8.785 1.00 82.25 118 PHE A O 1
ATOM 947 N N . MET A 1 119 ? 10.477 5.585 7.719 1.00 79.44 119 MET A N 1
ATOM 948 C CA . MET A 1 119 ? 9.805 4.606 8.577 1.00 79.44 119 MET A CA 1
ATOM 949 C C . MET A 1 119 ? 10.258 4.730 10.040 1.00 79.44 119 MET A C 1
ATOM 951 O O . MET A 1 119 ? 9.429 4.629 10.941 1.00 79.44 119 MET A O 1
ATOM 955 N N . PHE A 1 120 ? 11.546 4.995 10.280 1.00 77.81 120 PHE A N 1
ATOM 956 C CA . PHE A 1 120 ? 12.093 5.151 11.633 1.00 77.81 120 PHE A CA 1
ATOM 957 C C . PHE A 1 120 ? 11.903 6.557 12.225 1.00 77.81 120 PHE A C 1
ATOM 959 O O . PHE A 1 120 ? 11.799 6.703 13.443 1.00 77.81 120 PHE A O 1
ATOM 966 N N . THR A 1 121 ? 11.849 7.598 11.390 1.00 78.38 121 THR A N 1
ATOM 967 C CA . THR A 1 121 ? 11.911 8.999 11.854 1.00 78.38 121 THR A CA 1
ATOM 968 C C . THR A 1 121 ? 10.565 9.728 11.784 1.00 78.38 121 THR A C 1
ATOM 970 O O . THR A 1 121 ? 10.373 10.751 12.452 1.00 78.38 121 THR A O 1
ATOM 973 N N . ALA A 1 122 ? 9.608 9.245 10.984 1.00 73.00 122 ALA A N 1
ATOM 974 C CA . ALA A 1 122 ? 8.349 9.950 10.777 1.00 73.00 122 ALA A CA 1
ATOM 975 C C . ALA A 1 122 ? 7.532 10.055 12.081 1.00 73.00 122 ALA A C 1
ATOM 977 O O . ALA A 1 122 ? 7.284 9.051 12.742 1.00 73.00 122 ALA A O 1
ATOM 978 N N . PRO A 1 123 ? 7.067 11.263 12.452 1.00 68.19 123 PRO A N 1
ATOM 979 C CA . PRO A 1 123 ? 6.294 11.481 13.674 1.00 68.19 123 PRO A CA 1
ATOM 980 C C . PRO A 1 123 ? 4.856 10.954 13.596 1.00 68.19 123 PRO A C 1
ATOM 982 O O . PRO A 1 123 ? 4.224 10.825 14.633 1.00 68.19 123 PRO A O 1
ATOM 985 N N . SER A 1 124 ? 4.331 10.694 12.395 1.00 69.31 124 SER A N 1
ATOM 986 C CA . SER A 1 124 ? 2.975 10.183 12.192 1.00 69.31 124 SER A CA 1
ATOM 987 C C . SER A 1 124 ? 2.876 9.360 10.912 1.00 69.31 124 SER A C 1
ATOM 989 O O . SER A 1 124 ? 3.634 9.574 9.957 1.00 69.31 124 SER A O 1
ATOM 991 N N . TYR A 1 125 ? 1.887 8.465 10.861 1.00 71.00 125 TYR A N 1
ATOM 992 C CA . TYR A 1 125 ? 1.633 7.618 9.696 1.00 71.00 125 TYR A CA 1
ATOM 993 C C . TYR A 1 125 ? 1.324 8.420 8.430 1.00 71.00 125 TYR A C 1
ATOM 995 O O . TYR A 1 125 ? 1.857 8.127 7.362 1.00 71.00 125 TYR A O 1
ATOM 1003 N N . ARG A 1 126 ? 0.532 9.496 8.538 1.00 72.00 126 ARG A N 1
ATOM 1004 C CA . ARG A 1 126 ? 0.221 10.364 7.388 1.00 72.00 126 ARG A CA 1
ATOM 1005 C C . ARG A 1 126 ? 1.471 10.990 6.790 1.00 72.00 126 ARG A C 1
ATOM 1007 O O . ARG A 1 126 ? 1.593 11.085 5.569 1.00 72.00 126 ARG A O 1
ATOM 1014 N N . LYS A 1 127 ? 2.395 11.436 7.647 1.00 74.81 127 LYS A N 1
ATOM 1015 C CA . LYS A 1 127 ? 3.650 12.039 7.196 1.00 74.81 127 LYS A CA 1
ATOM 1016 C C . LYS A 1 127 ? 4.559 10.982 6.576 1.00 74.81 127 LYS A C 1
ATOM 1018 O O . LYS A 1 127 ? 5.113 11.247 5.516 1.00 74.81 127 LYS A O 1
ATOM 1023 N N . PHE A 1 128 ? 4.627 9.788 7.174 1.00 79.38 128 PHE A N 1
ATOM 1024 C CA . PHE A 1 128 ? 5.318 8.640 6.587 1.00 79.38 128 PHE A CA 1
ATOM 1025 C C . PHE A 1 128 ? 4.783 8.318 5.191 1.00 79.38 128 PHE A C 1
ATOM 1027 O O . PHE A 1 128 ? 5.549 8.381 4.239 1.00 79.38 128 PHE A O 1
ATOM 1034 N N . LEU A 1 129 ? 3.478 8.060 5.042 1.00 76.44 129 LEU A N 1
ATOM 1035 C CA . LEU A 1 129 ? 2.884 7.738 3.746 1.00 76.44 129 LEU A CA 1
ATOM 1036 C C . LEU A 1 129 ? 3.169 8.822 2.713 1.00 76.44 129 LEU A C 1
ATOM 1038 O O . LEU A 1 129 ? 3.627 8.505 1.622 1.00 76.44 129 LEU A O 1
ATOM 1042 N N . ARG A 1 130 ? 2.945 10.098 3.049 1.00 77.12 130 ARG A N 1
ATOM 1043 C CA . ARG A 1 130 ? 3.191 11.202 2.114 1.00 77.12 130 ARG A CA 1
ATOM 1044 C C . ARG A 1 130 ? 4.641 11.209 1.634 1.00 77.12 130 ARG A C 1
ATOM 1046 O O . ARG A 1 130 ? 4.868 11.236 0.431 1.00 77.12 130 ARG A O 1
ATOM 1053 N N . CYS A 1 131 ? 5.601 11.156 2.556 1.00 81.69 131 CYS A N 1
ATOM 1054 C CA . CYS A 1 131 ? 7.019 11.119 2.213 1.00 81.69 131 CYS A CA 1
ATOM 1055 C C . CYS A 1 131 ? 7.362 9.874 1.384 1.00 81.69 131 CYS A C 1
ATOM 1057 O O . CYS A 1 131 ? 8.018 9.999 0.355 1.00 81.69 131 CYS A O 1
ATOM 1059 N N . SER A 1 132 ? 6.862 8.700 1.770 1.00 80.50 132 SER A N 1
ATOM 1060 C CA . SER A 1 132 ? 7.099 7.442 1.063 1.00 80.50 132 SER A CA 1
ATOM 1061 C C . SER A 1 132 ? 6.547 7.452 -0.361 1.00 80.50 132 SER A C 1
ATOM 1063 O O . SER A 1 132 ? 7.250 7.055 -1.290 1.00 80.50 132 SER A O 1
ATOM 1065 N N . PHE A 1 133 ? 5.339 7.980 -0.569 1.00 79.00 133 PHE A N 1
ATOM 1066 C CA . PHE A 1 133 ? 4.769 8.169 -1.903 1.00 79.00 133 PHE A CA 1
ATOM 1067 C C . PHE A 1 133 ? 5.592 9.148 -2.736 1.00 79.00 133 PHE A C 1
ATOM 1069 O O . PHE A 1 133 ? 5.905 8.845 -3.883 1.00 79.00 133 PHE A O 1
ATOM 1076 N N . THR A 1 134 ? 5.984 10.292 -2.168 1.00 81.56 134 THR A 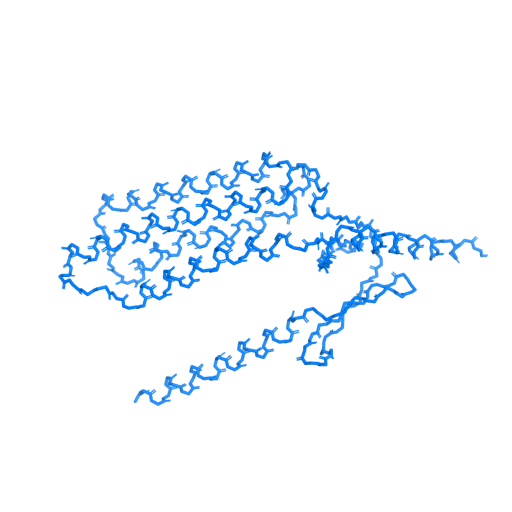N 1
ATOM 1077 C CA . THR A 1 134 ? 6.800 11.286 -2.877 1.00 81.56 134 THR A CA 1
ATOM 1078 C C . THR A 1 134 ? 8.151 10.712 -3.295 1.00 81.56 134 THR A C 1
ATOM 1080 O O . THR A 1 134 ? 8.530 10.849 -4.454 1.00 81.56 134 THR A O 1
ATOM 1083 N N . VAL A 1 135 ? 8.855 10.018 -2.397 1.00 85.50 135 VAL A N 1
ATOM 1084 C CA . VAL A 1 135 ? 10.137 9.368 -2.715 1.00 85.50 135 VAL A CA 1
ATOM 1085 C C . VAL A 1 135 ? 9.956 8.314 -3.800 1.00 85.50 135 VAL A C 1
ATOM 1087 O O . VAL A 1 135 ? 10.698 8.313 -4.777 1.00 85.50 135 VAL A O 1
ATOM 1090 N N . THR A 1 136 ? 8.947 7.451 -3.662 1.00 82.88 136 THR A N 1
ATOM 1091 C CA . THR A 1 136 ? 8.650 6.406 -4.652 1.00 82.88 136 THR A CA 1
ATOM 1092 C C . THR A 1 136 ? 8.357 7.003 -6.021 1.00 82.88 136 THR A C 1
ATOM 1094 O O . THR A 1 136 ? 8.924 6.549 -7.010 1.00 82.88 136 THR A O 1
ATOM 1097 N N . ALA A 1 137 ? 7.540 8.056 -6.084 1.00 80.88 137 ALA A N 1
ATOM 1098 C CA . ALA A 1 137 ? 7.214 8.738 -7.329 1.00 80.88 137 ALA A CA 1
ATOM 1099 C C . ALA A 1 137 ? 8.451 9.376 -7.977 1.00 80.88 137 ALA A C 1
ATOM 1101 O O . ALA A 1 137 ? 8.655 9.200 -9.174 1.00 80.88 137 ALA A O 1
ATOM 1102 N N . ILE A 1 138 ? 9.295 10.069 -7.203 1.00 82.81 138 ILE A N 1
ATOM 1103 C CA . ILE A 1 138 ? 10.522 10.695 -7.718 1.00 82.81 138 ILE A CA 1
ATOM 1104 C C . ILE A 1 138 ? 11.454 9.635 -8.307 1.00 82.81 138 ILE A C 1
ATOM 1106 O O . ILE A 1 138 ? 11.849 9.752 -9.464 1.00 82.81 138 ILE A O 1
ATOM 1110 N N . VAL A 1 139 ? 11.756 8.579 -7.546 1.00 84.00 139 VAL A N 1
ATOM 1111 C CA . VAL A 1 139 ? 12.641 7.492 -7.995 1.00 84.00 139 VAL A CA 1
ATOM 1112 C C . VAL A 1 139 ? 12.089 6.839 -9.257 1.00 84.00 139 VAL A C 1
ATOM 1114 O O . VAL A 1 139 ? 12.817 6.657 -10.230 1.00 84.00 139 VAL A O 1
ATOM 1117 N N . TYR A 1 140 ? 10.790 6.546 -9.277 1.00 80.25 140 TYR A N 1
ATOM 1118 C CA . TYR A 1 140 ? 10.135 5.924 -10.420 1.00 80.25 140 TYR A CA 1
ATOM 1119 C C . TYR A 1 140 ? 10.165 6.811 -11.675 1.00 80.25 140 TYR A C 1
ATOM 1121 O O . TYR A 1 140 ? 10.513 6.331 -12.753 1.00 80.25 140 TYR A O 1
ATOM 1129 N N . ILE A 1 141 ? 9.867 8.110 -11.548 1.00 79.19 141 ILE A N 1
ATOM 1130 C CA . ILE A 1 141 ? 9.928 9.073 -12.660 1.00 79.19 141 ILE A CA 1
ATOM 1131 C C . ILE A 1 141 ? 11.359 9.198 -13.190 1.00 79.19 141 ILE A C 1
ATOM 1133 O O . ILE A 1 141 ? 11.561 9.185 -14.404 1.00 79.19 141 ILE A O 1
ATOM 1137 N N . SER A 1 142 ? 12.358 9.274 -12.305 1.00 80.44 142 SER A N 1
ATOM 1138 C CA . SER A 1 142 ? 13.767 9.314 -12.704 1.00 80.44 142 SER A CA 1
ATOM 1139 C C . SER A 1 142 ? 14.171 8.064 -13.489 1.00 80.44 142 SER A C 1
ATOM 1141 O O . SER A 1 142 ? 14.811 8.183 -14.533 1.00 80.44 142 SER A O 1
ATOM 1143 N N . LEU A 1 143 ? 13.757 6.875 -13.041 1.00 79.38 143 LEU A N 1
ATOM 1144 C CA . LEU A 1 143 ? 14.023 5.618 -13.747 1.00 79.38 143 LEU A CA 1
ATOM 1145 C C . LEU A 1 143 ? 13.316 5.552 -15.100 1.00 79.38 143 LEU A C 1
ATOM 1147 O O . LEU A 1 143 ? 13.925 5.142 -16.085 1.00 79.38 143 LEU A O 1
ATOM 1151 N N . LEU A 1 144 ? 12.058 5.991 -15.175 1.00 76.19 144 LEU A N 1
ATOM 1152 C CA . LEU A 1 144 ? 11.327 6.073 -16.437 1.00 76.19 144 LEU A CA 1
ATOM 1153 C C . LEU A 1 144 ? 12.012 7.007 -17.430 1.00 76.19 144 LEU A C 1
ATOM 1155 O O . LEU A 1 144 ? 12.189 6.625 -18.581 1.00 76.19 144 LEU A O 1
ATOM 1159 N N . ALA A 1 145 ? 12.421 8.202 -17.001 1.00 76.50 145 ALA A N 1
ATOM 1160 C CA . ALA A 1 145 ? 13.110 9.157 -17.864 1.00 76.50 145 ALA A CA 1
ATOM 1161 C C . ALA A 1 145 ? 14.418 8.572 -18.421 1.00 76.50 145 ALA A C 1
ATOM 1163 O O . ALA A 1 145 ? 14.716 8.719 -19.604 1.00 76.50 145 ALA A O 1
ATOM 1164 N N . LEU A 1 146 ? 15.162 7.852 -17.582 1.00 75.62 146 LEU A N 1
ATOM 1165 C CA . LEU A 1 146 ? 16.413 7.186 -17.938 1.00 75.62 146 LEU A CA 1
ATOM 1166 C C . LEU A 1 146 ? 16.180 6.051 -18.950 1.00 75.62 146 LEU A C 1
ATOM 1168 O O . LEU A 1 146 ? 16.891 5.954 -19.949 1.00 75.62 146 LEU A O 1
ATOM 1172 N N . ILE A 1 147 ? 15.139 5.240 -18.741 1.00 74.69 147 ILE A N 1
ATOM 1173 C CA . ILE A 1 147 ? 14.738 4.174 -19.666 1.00 74.69 147 ILE A CA 1
ATOM 1174 C C . ILE A 1 147 ? 14.261 4.763 -20.997 1.00 74.69 147 ILE A C 1
ATOM 1176 O O . ILE A 1 147 ? 14.710 4.318 -22.049 1.00 74.69 147 ILE A O 1
ATOM 1180 N N . ILE A 1 148 ? 13.399 5.782 -20.978 1.00 72.56 148 ILE A N 1
ATOM 1181 C CA . ILE A 1 148 ? 12.915 6.457 -22.191 1.00 72.56 148 ILE A CA 1
ATOM 1182 C C . ILE A 1 148 ? 14.089 7.068 -22.961 1.00 72.56 148 ILE A C 1
ATOM 1184 O O . ILE A 1 148 ? 14.178 6.868 -24.168 1.00 72.56 148 ILE A O 1
ATOM 1188 N N . GLY A 1 149 ? 15.012 7.750 -22.277 1.00 70.56 149 GLY A N 1
ATOM 1189 C CA . GLY A 1 149 ? 16.216 8.311 -22.890 1.00 70.56 149 GLY A CA 1
ATOM 1190 C C . GLY A 1 149 ? 17.097 7.241 -23.539 1.00 70.56 149 GLY A C 1
ATOM 1191 O O . GLY A 1 149 ? 17.551 7.422 -24.667 1.00 70.56 149 GLY A O 1
ATOM 1192 N N . TYR A 1 150 ? 17.274 6.096 -22.875 1.00 71.25 150 TYR A N 1
ATOM 1193 C CA . TYR A 1 150 ? 17.990 4.951 -23.438 1.00 71.25 150 TYR A CA 1
ATOM 1194 C C . TYR A 1 150 ? 17.299 4.393 -24.695 1.00 71.25 150 TYR A C 1
ATOM 1196 O O . TYR A 1 150 ? 17.949 4.217 -25.725 1.00 71.25 150 TYR A O 1
ATOM 1204 N N . TYR A 1 151 ? 15.982 4.162 -24.652 1.00 69.56 151 TYR A N 1
ATOM 1205 C CA . TYR A 1 151 ? 15.226 3.668 -25.811 1.00 69.56 151 TYR A CA 1
ATOM 1206 C C . TYR A 1 151 ? 15.234 4.660 -26.976 1.00 69.56 151 TYR A C 1
ATOM 1208 O O . TYR A 1 151 ? 15.410 4.247 -28.118 1.00 69.56 151 TYR A O 1
ATOM 1216 N N . TYR A 1 152 ? 15.089 5.955 -26.693 1.00 65.38 152 TYR A N 1
ATOM 1217 C CA . TYR A 1 152 ? 15.091 7.002 -27.711 1.00 65.38 152 TYR A CA 1
ATOM 1218 C C . TYR A 1 152 ? 16.456 7.135 -28.402 1.00 65.38 152 TYR A C 1
ATOM 1220 O O . TYR A 1 152 ? 16.509 7.361 -29.607 1.00 65.38 152 TYR A O 1
ATOM 1228 N N . GLY A 1 153 ? 17.553 6.949 -27.658 1.00 63.38 153 GLY A N 1
ATOM 1229 C CA . GLY A 1 153 ? 18.912 6.968 -28.204 1.00 63.38 153 GLY A CA 1
ATOM 1230 C C . GLY A 1 153 ? 19.276 5.735 -29.039 1.00 63.38 153 GLY A C 1
ATOM 1231 O O . GLY A 1 153 ? 20.047 5.861 -29.985 1.00 63.38 153 GLY A O 1
ATOM 1232 N N . ASN A 1 154 ? 18.719 4.559 -28.721 1.00 59.41 154 ASN A N 1
ATOM 1233 C CA . ASN A 1 154 ? 19.049 3.298 -29.404 1.00 59.41 154 ASN A CA 1
ATOM 1234 C C . ASN A 1 154 ? 18.083 2.923 -30.541 1.00 59.41 154 ASN A C 1
ATOM 1236 O O . ASN A 1 154 ? 18.467 2.211 -31.466 1.00 59.41 154 ASN A O 1
ATOM 1240 N N . ILE A 1 155 ? 16.823 3.356 -30.476 1.00 54.75 155 ILE A N 1
ATOM 1241 C CA . ILE A 1 155 ? 15.779 3.011 -31.444 1.00 54.75 155 ILE A CA 1
ATOM 1242 C C . ILE A 1 155 ? 15.060 4.307 -31.806 1.00 54.75 155 ILE A C 1
ATOM 1244 O O . ILE A 1 155 ? 14.140 4.729 -31.106 1.00 54.75 155 ILE A O 1
ATOM 1248 N N . TYR A 1 156 ? 15.488 4.942 -32.901 1.00 50.50 156 TYR A N 1
ATOM 1249 C CA . TYR A 1 156 ? 14.870 6.149 -33.460 1.00 50.50 156 TYR A CA 1
ATOM 1250 C C . TYR A 1 156 ? 13.327 6.079 -33.398 1.00 50.50 156 TYR A C 1
ATOM 1252 O O . TYR A 1 156 ? 12.679 5.381 -34.179 1.00 50.50 156 TYR A O 1
ATOM 1260 N N . GLY A 1 157 ? 12.735 6.818 -32.454 1.00 52.41 157 GLY A N 1
ATOM 1261 C CA . GLY A 1 157 ? 11.334 7.247 -32.486 1.00 52.41 157 GLY A CA 1
ATOM 1262 C C . GLY A 1 157 ? 10.237 6.262 -32.059 1.00 52.41 157 GLY A C 1
ATOM 1263 O O . GLY A 1 157 ? 9.069 6.630 -32.164 1.00 52.41 157 GLY A O 1
ATOM 1264 N N . ARG A 1 158 ? 10.529 5.053 -31.556 1.00 55.00 158 ARG A N 1
ATOM 1265 C CA . ARG A 1 158 ? 9.476 4.159 -31.019 1.00 55.00 158 ARG A CA 1
ATOM 1266 C C . ARG A 1 158 ? 9.562 4.019 -29.505 1.00 55.00 158 ARG A C 1
ATOM 1268 O O . ARG A 1 158 ? 10.195 3.107 -28.983 1.00 55.00 158 ARG A O 1
ATOM 1275 N N . ILE A 1 159 ? 8.851 4.902 -28.804 1.00 57.16 159 ILE A N 1
ATOM 1276 C CA . ILE A 1 159 ? 8.459 4.644 -27.417 1.00 57.16 159 ILE A CA 1
ATOM 1277 C C . ILE A 1 159 ? 7.460 3.489 -27.458 1.00 57.16 159 ILE A C 1
ATOM 1279 O O . ILE A 1 159 ? 6.404 3.596 -28.084 1.00 57.16 159 ILE A O 1
ATOM 1283 N N . ASP A 1 160 ? 7.808 2.371 -26.828 1.00 63.19 160 ASP A N 1
ATOM 1284 C CA . ASP A 1 160 ? 6.891 1.248 -26.684 1.00 63.19 160 ASP A CA 1
ATOM 1285 C C . ASP A 1 160 ? 5.666 1.724 -25.887 1.00 63.19 160 ASP A C 1
ATOM 1287 O O . ASP A 1 160 ? 5.784 2.159 -24.737 1.00 63.19 160 ASP A O 1
ATOM 1291 N N . LEU A 1 161 ? 4.489 1.696 -26.518 1.00 59.09 161 LEU A N 1
ATOM 1292 C CA . LEU A 1 161 ? 3.241 2.236 -25.971 1.00 59.09 161 LEU A CA 1
ATOM 1293 C C . LEU A 1 161 ? 2.908 1.597 -24.611 1.00 59.09 161 LEU A C 1
ATOM 1295 O O . LEU A 1 161 ? 2.327 2.243 -23.744 1.00 59.09 161 LEU A O 1
ATOM 1299 N N . LEU A 1 162 ? 3.358 0.356 -24.395 1.00 59.88 162 LEU A N 1
ATOM 1300 C CA . LEU A 1 162 ? 3.261 -0.357 -23.123 1.00 59.88 162 LEU A CA 1
ATOM 1301 C C . LEU A 1 162 ? 4.080 0.296 -22.004 1.00 59.88 162 LEU A C 1
ATOM 1303 O O . LEU A 1 162 ? 3.586 0.404 -20.886 1.00 59.88 162 LEU A O 1
ATOM 1307 N N . VAL A 1 163 ? 5.294 0.779 -22.283 1.00 64.81 163 VAL A N 1
ATOM 1308 C CA . VAL A 1 163 ? 6.141 1.461 -21.286 1.00 64.81 163 VAL A CA 1
ATOM 1309 C C . VAL A 1 163 ? 5.510 2.787 -20.875 1.00 64.81 163 VAL A C 1
ATOM 1311 O O . VAL A 1 163 ? 5.466 3.110 -19.689 1.00 64.81 163 VAL A O 1
ATOM 1314 N N . ALA A 1 164 ? 4.953 3.526 -21.836 1.00 64.12 164 ALA A N 1
ATOM 1315 C CA . ALA A 1 164 ? 4.237 4.768 -21.559 1.00 64.12 164 ALA A CA 1
ATOM 1316 C C . ALA A 1 164 ? 2.954 4.526 -20.741 1.00 64.12 164 ALA A C 1
ATOM 1318 O O . ALA A 1 164 ? 2.659 5.279 -19.812 1.00 64.12 164 ALA A O 1
ATOM 1319 N N . LEU A 1 165 ? 2.207 3.460 -21.038 1.00 64.38 165 LEU A N 1
ATOM 1320 C CA . LEU A 1 165 ? 0.939 3.139 -20.377 1.00 64.38 165 LEU A CA 1
ATOM 1321 C C . LEU A 1 165 ? 1.144 2.563 -18.962 1.00 64.38 165 LEU A C 1
ATOM 1323 O O . LEU A 1 165 ? 0.442 2.946 -18.025 1.00 64.38 165 LEU A O 1
ATOM 1327 N N . ILE A 1 166 ? 2.164 1.722 -18.765 1.00 67.81 166 ILE A N 1
ATOM 1328 C CA . ILE A 1 166 ? 2.603 1.258 -17.436 1.00 67.81 166 ILE A CA 1
ATOM 1329 C C . ILE A 1 166 ? 3.160 2.436 -16.625 1.00 67.81 166 ILE A C 1
ATOM 1331 O O . ILE A 1 166 ? 2.832 2.602 -15.452 1.00 67.81 166 ILE A O 1
ATOM 1335 N N . GLY A 1 167 ? 3.956 3.304 -17.253 1.00 66.75 167 GLY A N 1
ATOM 1336 C CA . GLY A 1 167 ? 4.519 4.484 -16.605 1.00 66.75 167 GLY A CA 1
ATOM 1337 C C . GLY A 1 167 ? 3.454 5.455 -16.097 1.00 66.75 167 GLY A C 1
ATOM 1338 O O . GLY A 1 167 ? 3.463 5.829 -14.927 1.00 66.75 167 GLY A O 1
ATOM 1339 N N . THR A 1 168 ? 2.498 5.813 -16.952 1.00 66.69 168 THR A N 1
ATOM 1340 C CA . THR A 1 168 ? 1.414 6.748 -16.613 1.00 66.69 168 THR A CA 1
ATOM 1341 C C . THR A 1 168 ? 0.422 6.170 -15.603 1.00 66.69 168 THR A C 1
ATOM 1343 O O . THR A 1 168 ? 0.059 6.870 -14.659 1.00 66.69 168 THR A O 1
ATOM 1346 N N . SER A 1 169 ? 0.030 4.897 -15.723 1.00 65.62 169 SER A N 1
ATOM 1347 C CA . SER A 1 169 ? -0.882 4.255 -14.759 1.00 65.62 169 SER A CA 1
ATOM 1348 C C . SER A 1 169 ? -0.287 4.157 -13.348 1.00 65.62 169 SER A C 1
ATOM 1350 O O . SER A 1 169 ? -0.985 4.434 -12.372 1.00 65.62 169 SER A O 1
ATOM 1352 N N . LEU A 1 170 ? 1.010 3.859 -13.223 1.00 67.00 170 LEU A N 1
ATOM 1353 C CA . LEU A 1 170 ? 1.701 3.837 -11.930 1.00 67.00 170 LEU A CA 1
ATOM 1354 C C . LEU A 1 170 ? 1.884 5.237 -11.333 1.00 67.00 170 LEU A C 1
ATOM 1356 O O . LEU A 1 170 ? 1.709 5.402 -10.129 1.00 67.00 170 LEU A O 1
ATOM 1360 N N . ILE A 1 171 ? 2.147 6.261 -12.154 1.00 67.62 171 ILE A N 1
ATOM 1361 C CA . ILE A 1 171 ? 2.195 7.659 -11.688 1.00 67.62 171 ILE A CA 1
ATOM 1362 C C . ILE A 1 171 ? 0.828 8.091 -11.139 1.00 67.62 171 ILE A C 1
ATOM 1364 O O . ILE A 1 171 ? 0.756 8.660 -10.049 1.00 67.62 171 ILE A O 1
ATOM 1368 N N . VAL A 1 172 ? -0.261 7.774 -11.847 1.00 66.06 172 VAL A N 1
ATOM 1369 C CA . VAL A 1 172 ? -1.628 8.054 -11.381 1.00 66.06 172 VAL A CA 1
ATOM 1370 C C . VAL A 1 172 ? -1.913 7.322 -10.067 1.00 66.06 172 VAL A C 1
ATOM 1372 O O . VAL A 1 172 ? -2.447 7.930 -9.140 1.00 66.06 172 VAL A O 1
ATOM 1375 N N . LEU A 1 173 ? -1.494 6.060 -9.933 1.00 66.75 173 LEU A N 1
ATOM 1376 C CA . LEU A 1 173 ? -1.649 5.285 -8.699 1.00 66.75 173 LEU A CA 1
ATOM 1377 C C . LEU A 1 173 ? -0.866 5.902 -7.524 1.00 66.75 173 LEU A C 1
ATOM 1379 O O . LEU A 1 173 ? -1.404 6.035 -6.423 1.00 66.75 173 LEU A O 1
ATOM 1383 N N . CYS A 1 174 ? 0.374 6.342 -7.757 1.00 63.91 174 CYS A N 1
ATOM 1384 C CA . CYS A 1 174 ? 1.209 7.003 -6.751 1.00 63.91 174 CYS A CA 1
ATOM 1385 C C . CYS A 1 174 ? 0.649 8.356 -6.283 1.00 63.91 174 CYS A C 1
ATOM 1387 O O . CYS A 1 174 ? 0.908 8.744 -5.146 1.00 63.91 174 CYS A O 1
ATOM 1389 N N . ILE A 1 175 ? -0.113 9.067 -7.123 1.00 63.84 175 ILE A N 1
ATOM 1390 C CA . ILE A 1 175 ? -0.771 10.337 -6.768 1.00 63.84 175 ILE A CA 1
ATOM 1391 C C . ILE A 1 175 ? -2.125 10.089 -6.083 1.00 63.84 175 ILE A C 1
ATOM 1393 O O . ILE A 1 175 ? -2.462 10.762 -5.107 1.00 63.84 175 ILE A O 1
ATOM 1397 N N . ALA A 1 176 ? -2.899 9.111 -6.559 1.00 59.91 176 ALA A N 1
ATOM 1398 C CA . ALA A 1 176 ? -4.243 8.828 -6.062 1.00 59.91 176 ALA A CA 1
ATOM 1399 C C . ALA A 1 176 ? -4.243 8.242 -4.641 1.00 59.91 176 ALA A C 1
ATOM 1401 O O . ALA A 1 176 ? -5.048 8.647 -3.802 1.00 59.91 176 ALA A O 1
ATOM 1402 N N . LEU A 1 177 ? -3.322 7.326 -4.333 1.00 63.59 177 LEU A N 1
ATOM 1403 C CA . LEU A 1 177 ? -3.255 6.660 -3.027 1.00 63.59 177 LEU A CA 1
ATOM 1404 C C . LEU A 1 177 ? -3.035 7.611 -1.830 1.00 63.59 177 LEU A C 1
ATOM 1406 O O . LEU A 1 177 ? -3.789 7.505 -0.860 1.00 63.59 177 LEU A O 1
ATOM 1410 N N . PRO A 1 178 ? -2.086 8.570 -1.846 1.00 58.09 178 PRO A N 1
ATOM 1411 C CA . PRO A 1 178 ? -1.941 9.531 -0.752 1.00 58.09 178 PRO A CA 1
ATOM 1412 C C . PRO A 1 178 ? -3.116 10.514 -0.658 1.00 58.09 178 PRO A C 1
ATOM 1414 O O . PRO A 1 178 ? -3.392 11.018 0.431 1.00 58.09 178 PRO A O 1
ATOM 1417 N N . PHE A 1 179 ? -3.820 10.786 -1.764 1.00 56.50 179 PHE A N 1
ATOM 1418 C CA . PHE A 1 179 ? -5.043 11.591 -1.751 1.00 56.50 179 PHE A CA 1
ATOM 1419 C C . PHE A 1 179 ? -6.191 10.850 -1.046 1.00 56.50 179 PHE A C 1
ATOM 1421 O O . PHE A 1 179 ? -6.825 11.411 -0.154 1.00 56.50 179 PHE A O 1
ATOM 1428 N N . LEU A 1 180 ? -6.385 9.565 -1.359 1.00 55.94 180 LEU A N 1
ATOM 1429 C CA . LEU A 1 180 ? -7.354 8.681 -0.699 1.00 55.94 180 LEU A CA 1
ATOM 1430 C C . LEU A 1 180 ? -7.024 8.453 0.785 1.00 55.94 180 LEU A C 1
ATOM 1432 O O . LEU A 1 180 ? -7.912 8.497 1.635 1.00 55.94 180 LEU A O 1
ATOM 1436 N N . ALA A 1 181 ? -5.743 8.288 1.122 1.00 58.44 181 ALA A N 1
ATOM 1437 C CA . ALA A 1 181 ? -5.288 8.142 2.506 1.00 58.44 181 ALA A CA 1
ATOM 1438 C C . ALA A 1 181 ? -5.457 9.424 3.347 1.00 58.44 181 ALA A C 1
ATOM 1440 O O . ALA A 1 181 ? -5.408 9.368 4.573 1.00 58.44 181 ALA A O 1
ATOM 1441 N N . ARG A 1 182 ? -5.650 10.595 2.719 1.00 57.19 182 ARG A N 1
ATOM 1442 C CA . ARG A 1 182 ? -5.799 11.880 3.422 1.00 57.19 182 ARG A CA 1
ATOM 1443 C C . ARG A 1 182 ? -7.167 12.043 4.088 1.00 57.19 182 ARG A C 1
ATOM 1445 O O . ARG A 1 182 ? -7.253 12.771 5.073 1.00 57.19 182 ARG A O 1
ATOM 1452 N N . GLN A 1 183 ? -8.211 11.421 3.544 1.00 53.25 183 GLN A N 1
ATOM 1453 C CA . GLN A 1 183 ? -9.594 11.652 3.981 1.00 53.25 183 GLN A CA 1
ATOM 1454 C C . GLN A 1 183 ? -10.076 10.673 5.060 1.00 53.25 183 GLN A C 1
ATOM 1456 O O . GLN A 1 183 ? -11.060 10.954 5.738 1.00 53.25 183 GLN A O 1
ATOM 1461 N N . ASN A 1 184 ? -9.372 9.557 5.261 1.00 63.69 184 ASN A N 1
ATOM 1462 C CA . ASN A 1 184 ? -9.854 8.466 6.102 1.00 63.69 184 ASN A CA 1
ATOM 1463 C C . ASN A 1 184 ? -8.946 8.256 7.323 1.00 63.69 184 ASN A C 1
ATOM 1465 O O . ASN A 1 184 ? -7.719 8.207 7.214 1.00 63.69 184 ASN A O 1
ATOM 1469 N N . HIS A 1 185 ? -9.555 8.138 8.500 1.00 71.25 185 HIS A N 1
ATOM 1470 C CA . HIS A 1 185 ? -8.911 7.596 9.688 1.00 71.25 185 HIS A CA 1
ATOM 1471 C C . HIS A 1 185 ? -8.913 6.074 9.598 1.00 71.25 185 HIS A C 1
ATOM 1473 O O . HIS A 1 185 ? -9.836 5.499 9.034 1.00 71.25 185 HIS A O 1
ATOM 1479 N N . ILE A 1 186 ? -7.853 5.413 10.063 1.00 74.06 186 ILE A N 1
ATOM 1480 C CA . ILE A 1 186 ? -7.759 3.953 9.983 1.00 74.06 186 ILE A CA 1
ATOM 1481 C C . ILE A 1 186 ? -7.496 3.443 11.388 1.00 74.06 186 ILE A C 1
ATOM 1483 O O . ILE A 1 186 ? -6.476 3.760 11.992 1.00 74.06 186 ILE A O 1
ATOM 1487 N N . ILE A 1 187 ? -8.432 2.666 11.902 1.00 79.88 187 ILE A N 1
ATOM 1488 C CA . ILE A 1 187 ? -8.410 2.118 13.249 1.00 79.88 187 ILE A CA 1
ATOM 1489 C C . ILE A 1 187 ? -7.949 0.674 13.129 1.00 79.88 187 ILE A C 1
ATOM 1491 O O . ILE A 1 187 ? -8.549 -0.100 12.382 1.00 79.88 187 ILE A O 1
ATOM 1495 N N . ILE A 1 188 ? -6.870 0.324 13.824 1.00 81.12 188 ILE A N 1
ATOM 1496 C CA . ILE A 1 188 ? -6.425 -1.065 13.929 1.00 81.12 188 ILE A CA 1
ATOM 1497 C C . ILE A 1 188 ? -7.063 -1.683 15.165 1.00 81.12 188 ILE A C 1
ATOM 1499 O O . ILE A 1 188 ? -7.038 -1.096 16.245 1.00 81.12 188 ILE A O 1
ATOM 1503 N N . ILE A 1 189 ? -7.597 -2.884 14.978 1.00 82.50 189 ILE A N 1
ATOM 1504 C CA . ILE A 1 189 ? -8.103 -3.769 16.019 1.00 82.50 189 ILE A CA 1
ATOM 1505 C C . ILE A 1 189 ? -7.185 -4.992 16.050 1.00 82.50 189 ILE A C 1
ATOM 1507 O O . ILE A 1 189 ? -6.920 -5.595 15.005 1.00 82.50 189 ILE A O 1
ATOM 1511 N N . VAL A 1 190 ? -6.695 -5.338 17.236 1.00 81.06 190 VAL A N 1
ATOM 1512 C CA . VAL A 1 190 ? -5.861 -6.517 17.479 1.00 81.06 190 VAL A CA 1
ATOM 1513 C C . VAL A 1 190 ? -6.637 -7.499 18.347 1.00 81.06 190 VAL A C 1
ATOM 1515 O O . VAL A 1 190 ? -7.112 -7.141 19.423 1.00 81.06 190 VAL A O 1
ATOM 1518 N N . ASP A 1 191 ? -6.760 -8.723 17.852 1.00 83.19 191 ASP A N 1
ATOM 1519 C CA . ASP A 1 191 ? -7.377 -9.871 18.528 1.00 83.19 191 ASP A CA 1
ATOM 1520 C C . ASP A 1 191 ? -6.341 -10.580 19.432 1.00 83.19 191 ASP A C 1
ATOM 1522 O O . ASP A 1 191 ? -5.135 -10.478 19.191 1.00 83.19 191 ASP A O 1
ATOM 1526 N N . GLU A 1 192 ? -6.791 -11.314 20.450 1.00 82.50 192 GLU A N 1
AT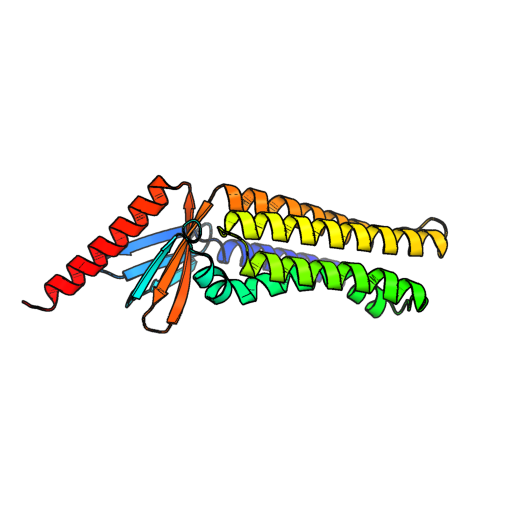OM 1527 C CA . GLU A 1 192 ? -6.011 -12.206 21.326 1.00 82.50 192 GLU A CA 1
ATOM 1528 C C . GLU A 1 192 ? -5.102 -13.161 20.549 1.00 82.50 192 GLU A C 1
ATOM 1530 O O . GLU A 1 192 ? -3.974 -13.436 20.960 1.00 82.50 192 GLU A O 1
ATOM 1535 N N . ASN A 1 193 ? -5.544 -13.593 19.368 1.00 79.25 193 ASN A N 1
ATOM 1536 C CA . ASN A 1 193 ? -4.760 -14.441 18.470 1.00 79.25 193 ASN A CA 1
ATOM 1537 C C . ASN A 1 193 ? -3.616 -13.696 17.749 1.00 79.25 193 ASN A C 1
ATOM 1539 O O . ASN A 1 193 ? -2.936 -14.265 16.894 1.00 79.25 193 ASN A O 1
ATOM 1543 N N . GLY A 1 194 ? -3.427 -12.401 18.017 1.00 72.69 194 GLY A N 1
ATOM 1544 C CA . GLY A 1 194 ? -2.454 -11.547 17.336 1.00 72.69 194 GLY A CA 1
ATOM 1545 C C . GLY A 1 194 ? -2.835 -11.213 15.890 1.00 72.69 194 GLY A C 1
ATOM 1546 O O . GLY A 1 194 ? -1.987 -10.761 15.118 1.00 72.69 194 GLY A O 1
ATOM 1547 N N . SER A 1 195 ? -4.092 -11.434 15.495 1.00 77.31 195 SER A N 1
ATOM 1548 C CA . SER A 1 195 ? -4.602 -11.048 14.174 1.00 77.31 195 SER A CA 1
ATOM 1549 C C . SER A 1 195 ? -4.933 -9.558 14.138 1.00 77.31 195 SER A C 1
ATOM 155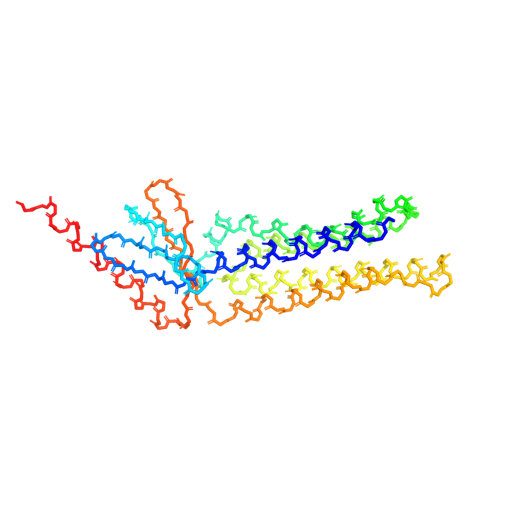1 O O . SER A 1 195 ? -5.430 -9.001 15.114 1.00 77.31 195 SER A O 1
ATOM 1553 N N . HIS A 1 196 ? -4.629 -8.906 13.012 1.00 77.19 196 HIS A N 1
ATOM 1554 C CA . HIS A 1 196 ? -4.739 -7.455 12.858 1.00 77.19 196 HIS A CA 1
ATOM 1555 C C . HIS A 1 196 ? -5.820 -7.123 11.834 1.00 77.19 196 HIS A C 1
ATOM 1557 O O . HIS A 1 196 ? -5.751 -7.573 10.689 1.00 77.19 196 HIS A O 1
ATOM 1563 N N . TYR A 1 197 ? -6.772 -6.281 12.220 1.00 78.12 197 TYR A N 1
ATOM 1564 C CA . TYR A 1 197 ? -7.866 -5.838 11.364 1.00 78.12 197 TYR A CA 1
ATOM 1565 C C . TYR A 1 197 ? -7.857 -4.318 11.265 1.00 78.12 197 TYR A C 1
ATOM 1567 O O . TYR A 1 197 ? -7.609 -3.636 12.254 1.00 78.12 197 TYR A O 1
ATOM 1575 N N . ALA A 1 198 ? -8.112 -3.778 10.075 1.00 76.44 198 ALA A N 1
ATOM 1576 C CA . ALA A 1 198 ? -8.120 -2.339 9.834 1.00 76.44 198 ALA A CA 1
ATOM 1577 C C . ALA A 1 198 ? -9.517 -1.876 9.412 1.00 76.44 198 ALA A C 1
ATOM 1579 O O . ALA A 1 198 ? -10.089 -2.400 8.455 1.00 76.44 198 ALA A O 1
ATOM 1580 N N . VAL A 1 199 ? -10.042 -0.868 10.105 1.00 79.12 199 VAL A N 1
ATOM 1581 C CA . VAL A 1 199 ? -11.337 -0.244 9.822 1.00 79.12 199 VAL A CA 1
ATOM 1582 C C . VAL A 1 199 ? -11.117 1.214 9.445 1.00 79.12 199 VAL A C 1
ATOM 1584 O O . VAL A 1 199 ? -10.576 1.991 10.227 1.00 79.12 199 VAL A O 1
ATOM 1587 N N . GLY A 1 200 ? -11.531 1.589 8.235 1.00 75.06 200 GLY A N 1
ATOM 1588 C CA . GLY A 1 200 ? -11.509 2.976 7.780 1.00 75.06 200 GLY A CA 1
ATOM 1589 C C . GLY A 1 200 ? -12.738 3.749 8.266 1.00 75.06 200 GLY A C 1
ATOM 1590 O O . GLY A 1 200 ? -13.861 3.289 8.078 1.00 75.06 200 GLY A O 1
ATOM 1591 N N . THR A 1 201 ? -12.544 4.933 8.837 1.00 76.31 201 THR A N 1
ATOM 1592 C CA . THR A 1 201 ? -13.603 5.877 9.217 1.00 76.31 201 THR A CA 1
ATOM 1593 C C . THR A 1 201 ? -13.389 7.222 8.526 1.00 76.31 201 THR A C 1
ATOM 1595 O O . THR A 1 201 ? -12.261 7.619 8.229 1.00 76.31 201 THR A O 1
ATOM 1598 N N . HIS A 1 202 ? -14.472 7.939 8.225 1.00 75.81 202 HIS A N 1
ATOM 1599 C CA . HIS A 1 202 ? -14.385 9.252 7.589 1.00 75.81 202 HIS A CA 1
ATOM 1600 C C . HIS A 1 202 ? -14.387 10.339 8.671 1.00 75.81 202 HIS A C 1
ATOM 1602 O O . HIS A 1 202 ? -15.424 10.628 9.264 1.00 75.81 202 HIS A O 1
ATOM 1608 N N . GLY A 1 203 ? -13.216 10.918 8.942 1.00 72.12 203 GLY A N 1
ATOM 1609 C CA . GLY A 1 203 ? -13.041 11.978 9.941 1.00 72.12 203 GLY A CA 1
ATOM 1610 C C . GLY A 1 203 ? -12.684 11.504 11.357 1.00 72.12 203 GLY A C 1
ATOM 1611 O O . GLY A 1 203 ? -12.950 10.374 11.765 1.00 72.12 203 GLY A O 1
ATOM 1612 N N . GLU A 1 204 ? -12.052 12.409 12.102 1.00 77.38 204 GLU A N 1
ATOM 1613 C CA . GLU A 1 204 ? -11.488 12.154 13.434 1.00 77.38 204 GLU A CA 1
ATOM 1614 C C . GLU A 1 204 ? -12.568 11.921 14.498 1.00 77.38 204 GLU A C 1
ATOM 1616 O O . GLU A 1 204 ? -12.439 11.029 15.333 1.00 77.38 204 GLU A O 1
ATOM 1621 N N . GLU A 1 205 ? -13.663 12.683 14.450 1.00 79.50 205 GLU A N 1
ATOM 1622 C CA . GLU A 1 205 ? -14.757 12.569 15.423 1.00 79.50 205 GLU A CA 1
ATOM 1623 C C . GLU A 1 205 ? -15.439 11.201 15.355 1.00 79.50 205 GLU A C 1
ATOM 1625 O O . GLU A 1 205 ? -15.667 10.562 16.382 1.00 79.50 205 GLU A O 1
ATOM 1630 N N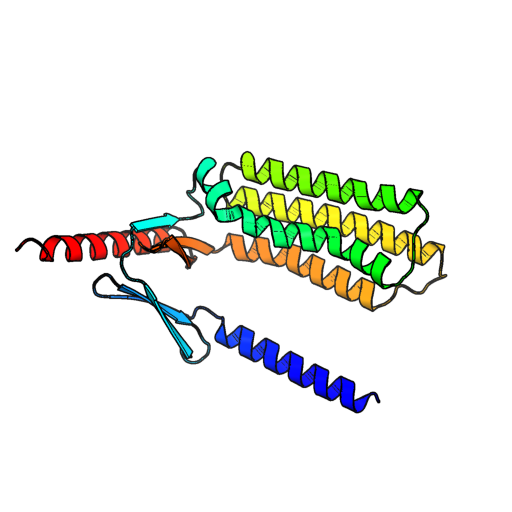 . VAL A 1 206 ? -15.688 10.709 14.136 1.00 80.44 206 VAL A N 1
ATOM 1631 C CA . VAL A 1 206 ? -16.261 9.377 13.898 1.00 80.44 206 VAL A CA 1
ATOM 1632 C C . VAL A 1 206 ? -15.292 8.291 14.358 1.00 80.44 206 VAL A C 1
ATOM 1634 O O . VAL A 1 206 ? -15.717 7.296 14.942 1.00 80.44 206 VAL A O 1
ATOM 1637 N N . ALA A 1 207 ? -13.986 8.489 14.150 1.00 79.25 207 ALA A N 1
ATOM 1638 C CA . ALA A 1 207 ? -12.970 7.559 14.623 1.00 79.25 207 ALA A CA 1
ATOM 1639 C C . ALA A 1 207 ? -12.955 7.452 16.155 1.00 79.25 207 ALA A C 1
ATOM 1641 O O . ALA A 1 207 ? -13.014 6.349 16.697 1.00 79.25 207 ALA A O 1
ATOM 1642 N N . LYS A 1 208 ? -12.953 8.591 16.859 1.00 82.38 208 LYS A N 1
ATOM 1643 C CA . LYS A 1 208 ? -12.981 8.634 18.330 1.00 82.38 208 LYS A CA 1
ATOM 1644 C C . LYS A 1 208 ? -14.276 8.061 18.895 1.00 82.38 208 LYS A C 1
ATOM 1646 O O . LYS A 1 208 ? -14.230 7.309 19.867 1.00 82.38 208 LYS A O 1
ATOM 1651 N N . ALA A 1 209 ? -15.416 8.371 18.276 1.00 82.38 209 ALA A N 1
ATOM 1652 C CA . ALA A 1 209 ? -16.702 7.798 18.655 1.00 82.38 209 ALA A CA 1
ATOM 1653 C C . ALA A 1 209 ? -16.691 6.269 18.515 1.00 82.38 209 ALA A C 1
ATOM 1655 O O . ALA A 1 209 ? -17.070 5.573 19.452 1.00 82.38 209 ALA A O 1
ATOM 1656 N N . PHE A 1 210 ? -16.176 5.748 17.399 1.00 82.88 210 PHE A N 1
ATOM 1657 C CA . PHE A 1 210 ? -16.073 4.309 17.156 1.00 82.88 210 PHE A CA 1
ATOM 1658 C C . PHE A 1 210 ? -15.167 3.601 18.173 1.00 82.88 210 PHE A C 1
ATOM 1660 O O . PHE A 1 210 ? -15.566 2.586 18.742 1.00 82.88 210 PHE A O 1
ATOM 1667 N N . ILE A 1 211 ? -13.985 4.157 18.467 1.00 83.62 211 ILE A N 1
ATOM 1668 C CA . ILE A 1 211 ? -13.082 3.614 19.497 1.00 83.62 211 ILE A CA 1
ATOM 1669 C C . ILE A 1 211 ? -13.778 3.595 20.863 1.00 83.62 211 ILE A C 1
ATOM 1671 O O . ILE A 1 211 ? -13.722 2.589 21.566 1.00 83.62 211 ILE A O 1
ATOM 1675 N N . LYS A 1 212 ? -14.476 4.679 21.228 1.00 85.31 212 LYS A N 1
ATOM 1676 C CA . LYS A 1 212 ? -15.211 4.765 22.497 1.00 85.31 212 LYS A CA 1
ATOM 1677 C C . LYS A 1 212 ? -16.320 3.717 22.588 1.00 85.31 212 LYS A C 1
ATOM 1679 O O . LYS A 1 212 ? -16.477 3.117 23.647 1.00 85.31 212 LYS A O 1
ATOM 1684 N N . THR A 1 213 ? -17.059 3.481 21.503 1.00 84.44 213 THR A N 1
ATOM 1685 C CA . THR A 1 213 ? -18.076 2.423 21.442 1.00 84.44 213 THR A CA 1
ATOM 1686 C C . THR A 1 213 ? -17.450 1.053 21.670 1.00 84.44 213 THR A C 1
ATOM 1688 O O . THR A 1 213 ? -17.942 0.317 22.514 1.00 84.44 213 THR A O 1
ATOM 1691 N N . ILE A 1 214 ? -16.332 0.736 21.007 1.00 83.56 214 ILE A N 1
ATOM 1692 C CA . ILE A 1 214 ? -15.656 -0.555 21.200 1.00 83.56 214 ILE A CA 1
ATOM 1693 C C . ILE A 1 214 ? -15.191 -0.728 22.649 1.00 83.56 214 ILE A C 1
ATOM 1695 O O . ILE A 1 214 ? -15.472 -1.755 23.255 1.00 83.56 214 ILE A O 1
ATOM 1699 N N . ILE A 1 215 ? -14.516 0.275 23.223 1.00 82.06 215 ILE A N 1
ATOM 1700 C CA . ILE A 1 215 ? -14.021 0.201 24.607 1.00 82.06 215 ILE A CA 1
ATOM 1701 C C . ILE A 1 215 ? -15.180 -0.002 25.584 1.00 82.06 215 ILE A C 1
ATOM 1703 O O . ILE A 1 215 ? -15.085 -0.854 26.463 1.00 82.06 215 ILE A O 1
ATOM 1707 N N . LYS A 1 216 ? -16.275 0.748 25.415 1.00 83.12 216 LYS A N 1
ATOM 1708 C CA . LYS A 1 216 ? -17.465 0.622 26.260 1.00 83.12 216 LYS A CA 1
ATOM 1709 C C . LYS A 1 216 ? -18.044 -0.794 26.189 1.00 83.12 216 LYS A C 1
ATOM 1711 O O . LYS A 1 216 ? -18.259 -1.408 27.225 1.00 83.12 216 LYS A O 1
ATOM 1716 N N . THR A 1 217 ? -18.229 -1.322 24.983 1.00 77.88 217 THR A N 1
ATOM 1717 C CA . THR A 1 217 ? -18.794 -2.659 24.780 1.00 77.88 217 THR A CA 1
ATOM 1718 C C . THR A 1 217 ? -17.880 -3.770 25.313 1.00 77.88 217 THR A C 1
ATOM 1720 O O . THR A 1 217 ? -18.374 -4.764 25.831 1.00 77.88 217 THR A O 1
ATOM 1723 N N . ILE A 1 218 ? -16.553 -3.609 25.245 1.00 75.19 218 ILE A N 1
ATOM 1724 C CA . ILE A 1 218 ? -15.608 -4.553 25.866 1.00 75.19 218 ILE A CA 1
ATOM 1725 C C . ILE A 1 218 ? -15.702 -4.487 27.398 1.00 75.19 218 ILE A C 1
ATOM 1727 O O . ILE A 1 218 ? -15.702 -5.524 28.053 1.00 75.19 218 ILE A O 1
ATOM 1731 N N . GLN A 1 219 ? -15.796 -3.285 27.977 1.00 73.88 219 GLN A N 1
ATOM 1732 C CA . GLN A 1 219 ? -15.903 -3.103 29.430 1.00 73.88 219 GLN A CA 1
ATOM 1733 C C . GLN A 1 219 ? -17.200 -3.680 30.005 1.00 73.88 219 GLN A C 1
ATOM 1735 O O . GLN A 1 219 ? -17.152 -4.317 31.052 1.00 73.88 219 GLN A O 1
ATOM 1740 N N . GLU A 1 220 ? -18.332 -3.485 29.324 1.00 70.75 220 GLU A N 1
ATOM 1741 C CA . GLU A 1 220 ? -19.630 -4.042 29.731 1.00 70.75 220 GLU A CA 1
ATOM 1742 C C . GLU A 1 220 ? -19.590 -5.580 29.752 1.00 70.75 220 GLU A C 1
ATOM 1744 O O . GLU A 1 220 ? -19.992 -6.190 30.735 1.00 70.75 220 GLU A O 1
ATOM 1749 N N . ASN A 1 221 ? -18.968 -6.207 28.749 1.00 64.50 221 ASN A N 1
ATOM 1750 C CA . ASN A 1 221 ? -18.853 -7.669 28.671 1.00 64.50 221 ASN A CA 1
ATOM 1751 C C . ASN A 1 221 ? -17.908 -8.275 29.729 1.00 64.50 221 ASN A C 1
ATOM 1753 O O . ASN A 1 221 ? -18.081 -9.414 30.150 1.00 64.50 221 ASN A O 1
ATOM 1757 N N . ILE A 1 222 ? -16.891 -7.524 30.169 1.00 60.44 222 ILE A N 1
ATOM 1758 C CA . ILE A 1 222 ? -16.018 -7.943 31.277 1.00 60.44 222 ILE A CA 1
ATOM 1759 C C . ILE A 1 222 ? -16.753 -7.799 32.620 1.00 60.44 222 ILE A C 1
ATOM 1761 O O . ILE A 1 222 ? -16.541 -8.618 33.512 1.00 60.44 222 ILE A O 1
ATOM 1765 N N . GLY A 1 223 ? -17.631 -6.800 32.762 1.00 55.19 223 GLY A N 1
ATOM 1766 C CA . GLY A 1 223 ? -18.455 -6.594 33.958 1.00 55.19 223 GLY A CA 1
ATOM 1767 C C . GLY A 1 223 ? -19.407 -7.757 34.250 1.00 55.19 223 GLY A C 1
ATOM 1768 O O . GLY A 1 223 ? -19.484 -8.192 35.394 1.00 55.19 223 GLY A O 1
ATOM 1769 N N . ASP A 1 224 ? -20.025 -8.329 33.216 1.00 52.41 224 ASP A N 1
ATOM 1770 C CA . ASP A 1 224 ? -20.998 -9.428 33.346 1.00 52.41 224 ASP A CA 1
ATOM 1771 C C . ASP A 1 224 ? -20.368 -10.802 33.659 1.00 52.41 224 ASP A C 1
ATOM 1773 O O . ASP A 1 224 ? -21.076 -11.768 33.927 1.00 52.41 224 ASP A O 1
ATOM 1777 N N . THR A 1 225 ? -19.034 -10.923 33.645 1.00 48.88 225 THR A N 1
ATOM 1778 C CA . THR A 1 225 ? -18.337 -12.186 33.983 1.00 48.88 225 THR A CA 1
ATOM 1779 C C . THR A 1 225 ? -17.985 -12.338 35.469 1.00 48.88 225 THR A C 1
ATOM 1781 O O . THR A 1 225 ? -17.382 -13.345 35.844 1.00 48.88 225 THR A O 1
ATOM 1784 N N . TRP A 1 226 ? -18.365 -11.373 36.318 1.00 42.34 226 TRP A N 1
ATOM 1785 C CA . TRP A 1 226 ? -18.072 -11.365 37.761 1.00 42.34 226 TRP A CA 1
ATOM 1786 C C . TRP A 1 226 ? -19.306 -11.205 38.672 1.00 42.34 226 TRP A C 1
ATOM 1788 O O . TRP A 1 226 ? -19.138 -10.884 39.851 1.00 42.34 226 TRP A O 1
ATOM 1798 N N . GLU A 1 227 ? -20.513 -11.464 38.163 1.00 38.00 227 GLU A N 1
ATOM 1799 C CA . GLU A 1 227 ? -21.720 -11.724 38.976 1.00 38.00 227 GLU A CA 1
ATOM 1800 C C . GLU A 1 227 ? -22.113 -13.207 38.911 1.00 38.00 227 GLU A C 1
ATOM 1802 O O . GLU A 1 227 ? -22.538 -13.742 39.963 1.00 38.00 227 GLU A O 1
#